Protein AF-A0A6V2RLX8-F1 (afdb_monomer_lite)

Organism: Emiliania huxleyi (NCBI:txid2903)

Secondary structure (DSSP, 8-state):
-HHHHHHHHHHS-HHHHHHHHHHHHHHTT-TT---SSHHHHHHHH-EEEEEE-TT--HHHHHHHHHHHHHHT-EEEEEE-HHHHHHHHHHHHT-----TTS-GGG--------SS--SHHHHHHHHHHHHHHHHHHHHHHHHHHHHHHHHTTTSTT--SS-PPPBP---HHHHHHT-S-TTSTT-SSBBSSTTS-HHHHHHHHHHHHHHSS-THHHHHHSS--B---S--SS--BHHHHHTS-HHHHHHHHHHHHTS---HHHHHHHHHHHTTTSPPPPPPSSS-GGGS--SHHHHHHHHHHHHHHHHHHHGGGGGGSPPB----TT---TTTT----SS--TT-HHHHHHHHHHHHHHHHHHT--

Radius of gyration: 24.3 Å; chains: 1; bounding box: 76×41×74 Å

InterPro domains:
  IPR003694 NAD(+) synthetase [PTHR23090] (1-360)
  IPR003694 NAD(+) synthetase [TIGR00552] (112-248)
  IPR003694 NAD(+) synthetase [cd00553] (44-315)
  IPR014729 Rossmann-like alpha/beta/alpha sandwich fold [G3DSA:3.40.50.620] (1-362)
  IPR022310 NAD/GMP synthase [PF02540] (100-248)

Foldseek 3Di:
DLQVLLVQCVPPDPVSNVVSQVVLCVQLVNPPDDDPGSLLSQQAADEEEAEDEPLDDPVVVVLRVLLCVLSNHHYYYYYCHVVLVVVLVVQLPDDDPDPPDDPVPDDRHQDFDLDDPDPSNVVSNVVSLLSSQQSQLVVLQVCQQCVLVVCCVPSRYHHDGHWQEAAAAQLCLQLLVDRQNGSLQTQEYAHNQPAPVVVLVVLVCCCPVVVSVSSPVVSPDQQADSRRNHDPGDGSCLVSLFDSVLSVLLLCCCQVVVDDLQSSLVVVLVVVVPPDDTGWDPVQDDPRTQDDSSSSSLRSSLSSLLSSQQSVVSLVRGHHYDHDDSSGCRCPPRHPDDNHDDSNVPVSSVSSVVVSVVVCVVVVND

Sequence (366 aa):
MCQRVVEGLGAGSERSRSRVLADVRRVTKRADYTPPDWRDLCGKVLVTCYMASEFSGAETRARAALLAEQIGCLHTSISIDGMRSAVCETFAAMEVHSGGVRSEAVRRRPEMKTKPRDYAELTQNLALQNIQARSRMVMAYFMAQLMPWATDGDETTAGGSLLVLGSANVDEALRGYYTKYDCSAADLNPIGGVNKRDLKAFLEWAGRERGIGVLARVADAPPSAELTGAEGAQLDEEDMGMSYDELAALGYCRKVERCGPLSTFLKLRDRWADGRALTPSIRARGAAAPVTFDEQVAQKVKDFYFYHAINRHKMTTLTPSYHAESYSPDDNRFDLRPFLQNARFDEQFKAIDEAVAAAKAARGES

pLDDT: mean 92.88, std 8.21, range [42.31, 98.75]

Structure (mmCIF, N/CA/C/O backbone):
data_AF-A0A6V2RLX8-F1
#
_entry.id   AF-A0A6V2RLX8-F1
#
loop_
_atom_site.group_PDB
_atom_site.id
_atom_site.type_symbol
_atom_site.label_atom_id
_atom_site.label_alt_id
_atom_site.label_comp_id
_atom_site.label_asym_id
_atom_site.label_entity_id
_atom_site.label_seq_id
_atom_site.pdbx_PDB_ins_code
_atom_site.Cartn_x
_atom_site.Cartn_y
_atom_site.Cartn_z
_atom_site.occupancy
_atom_site.B_iso_or_equiv
_atom_site.auth_seq_id
_atom_site.auth_comp_id
_atom_site.auth_asym_id
_atom_site.auth_atom_id
_atom_site.pdbx_PDB_model_num
ATOM 1 N N . MET A 1 1 ? -20.252 -2.798 5.418 1.00 95.19 1 MET A N 1
ATOM 2 C CA . MET A 1 1 ? -20.607 -3.921 6.319 1.00 95.19 1 MET A CA 1
ATOM 3 C C . MET A 1 1 ? -21.819 -3.589 7.188 1.00 95.19 1 MET A C 1
ATOM 5 O O . MET A 1 1 ? -22.836 -4.244 7.018 1.00 95.19 1 MET A O 1
ATOM 9 N N . CYS A 1 2 ? -21.751 -2.577 8.064 1.00 96.94 2 CYS A N 1
ATOM 10 C CA . CYS A 1 2 ? -22.808 -2.273 9.043 1.00 96.94 2 CYS A CA 1
ATOM 11 C C . CYS A 1 2 ? -24.206 -2.081 8.430 1.00 96.94 2 CYS A C 1
ATOM 13 O O . CYS A 1 2 ? -25.172 -2.615 8.959 1.00 96.94 2 CYS A O 1
ATOM 15 N N . GLN A 1 3 ? -24.308 -1.419 7.270 1.00 95.31 3 GLN A N 1
ATOM 16 C CA . GLN A 1 3 ? -25.574 -1.279 6.533 1.00 95.31 3 GLN A CA 1
ATOM 17 C C . GLN A 1 3 ? -26.243 -2.634 6.250 1.00 95.31 3 GLN A C 1
ATOM 19 O O . GLN A 1 3 ? -27.426 -2.797 6.518 1.00 95.31 3 GLN A O 1
ATOM 24 N N . ARG A 1 4 ? -25.473 -3.634 5.796 1.00 95.00 4 ARG A N 1
ATOM 25 C CA . ARG A 1 4 ? -25.981 -4.992 5.534 1.00 95.00 4 ARG A CA 1
ATOM 26 C C . ARG A 1 4 ? -26.392 -5.730 6.804 1.00 95.00 4 ARG A C 1
ATOM 28 O O . ARG A 1 4 ? -27.319 -6.528 6.767 1.00 95.00 4 ARG A O 1
ATOM 35 N N . VAL A 1 5 ? -25.696 -5.488 7.916 1.00 96.88 5 VAL A N 1
ATOM 36 C CA . VAL A 1 5 ? -26.051 -6.082 9.213 1.00 96.88 5 VAL A CA 1
ATOM 37 C C . VAL A 1 5 ? -27.412 -5.554 9.667 1.00 96.88 5 VAL A C 1
ATOM 39 O O . VAL A 1 5 ? -28.284 -6.348 10.004 1.00 96.88 5 VAL A O 1
ATOM 42 N N . VAL A 1 6 ? -27.618 -4.236 9.608 1.00 96.31 6 VAL A N 1
ATOM 43 C CA . VAL A 1 6 ? -28.892 -3.598 9.980 1.00 96.31 6 VAL A CA 1
ATOM 44 C C . VAL A 1 6 ? -30.023 -4.002 9.030 1.00 96.31 6 VAL A C 1
ATOM 46 O O . VAL A 1 6 ? -31.107 -4.350 9.488 1.00 96.31 6 VAL A O 1
ATOM 49 N N . GLU A 1 7 ? -29.766 -4.062 7.723 1.00 94.06 7 GLU A N 1
ATOM 50 C CA . GLU A 1 7 ? -30.724 -4.587 6.741 1.00 94.06 7 GLU A CA 1
ATOM 51 C C . GLU A 1 7 ? -31.122 -6.039 7.055 1.00 94.06 7 GLU A C 1
ATOM 53 O O . GLU A 1 7 ? -32.305 -6.372 7.072 1.00 94.06 7 GLU A O 1
ATOM 58 N N . GLY A 1 8 ? -30.154 -6.898 7.391 1.00 94.50 8 GLY A N 1
ATOM 59 C CA . GLY A 1 8 ? -30.405 -8.288 7.779 1.00 94.50 8 GLY A CA 1
ATOM 60 C C . GLY A 1 8 ? -31.217 -8.440 9.071 1.00 94.50 8 GLY A C 1
ATOM 61 O O . GLY A 1 8 ? -31.948 -9.423 9.219 1.00 94.50 8 GLY A O 1
ATOM 62 N N . LEU A 1 9 ? -31.133 -7.469 9.986 1.00 94.81 9 LEU A N 1
ATOM 63 C CA . LEU A 1 9 ? -31.975 -7.403 11.185 1.00 94.81 9 LEU A CA 1
ATOM 64 C C . LEU A 1 9 ? -33.415 -6.975 10.864 1.00 94.81 9 LEU A C 1
ATOM 66 O O . LEU A 1 9 ? -34.338 -7.448 11.525 1.00 94.81 9 LEU A O 1
ATOM 70 N N . GLY A 1 10 ? -33.613 -6.121 9.855 1.00 91.50 10 GLY A N 1
ATOM 71 C CA . GLY A 1 10 ? -34.935 -5.631 9.448 1.00 91.50 10 GLY A CA 1
ATOM 72 C C . GLY A 1 10 ? -35.691 -6.558 8.489 1.00 91.50 10 GLY A C 1
ATOM 73 O O . GLY A 1 10 ? -36.896 -6.734 8.635 1.00 91.50 10 GLY A O 1
ATOM 74 N N . ALA A 1 11 ? -34.993 -7.171 7.529 1.00 90.75 11 ALA A N 1
ATOM 75 C CA . ALA A 1 11 ? -35.598 -7.906 6.410 1.00 90.75 11 ALA A CA 1
ATOM 76 C C . ALA A 1 11 ? -35.370 -9.433 6.447 1.00 90.75 11 ALA A C 1
ATOM 78 O O . ALA A 1 11 ? -35.849 -10.158 5.575 1.00 90.75 11 ALA A O 1
ATOM 79 N N . GLY A 1 12 ? -34.622 -9.948 7.429 1.00 85.44 12 GLY A N 1
ATOM 80 C CA . GLY A 1 12 ? -34.305 -11.374 7.534 1.00 85.44 12 GLY A CA 1
ATOM 81 C C . GLY A 1 12 ? -35.441 -12.241 8.095 1.00 85.44 12 GLY A C 1
ATOM 82 O O . GLY A 1 12 ? -36.314 -11.779 8.834 1.00 85.44 12 GLY A O 1
ATOM 83 N N . SER A 1 13 ? -35.377 -13.553 7.832 1.00 91.94 13 SER A N 1
ATOM 84 C CA . SER A 1 13 ? -36.207 -14.537 8.547 1.00 91.94 13 SER A CA 1
ATOM 85 C C . SER A 1 13 ? -35.952 -14.468 10.056 1.00 91.94 13 SER A C 1
ATOM 87 O O . SER A 1 13 ? -34.878 -14.049 10.484 1.00 91.94 13 SER A O 1
ATOM 89 N N . GLU A 1 14 ? -36.901 -14.907 10.883 1.00 93.31 14 GLU A N 1
ATOM 90 C CA . GLU A 1 14 ? -36.744 -14.897 12.347 1.00 93.31 14 GLU A CA 1
ATOM 91 C C . GLU A 1 14 ? -35.441 -15.566 12.805 1.00 93.31 14 GLU A C 1
ATOM 93 O O . GLU A 1 14 ? -34.645 -14.951 13.509 1.00 93.31 14 GLU A O 1
ATOM 98 N N . ARG A 1 15 ? -35.144 -16.760 12.279 1.00 93.12 15 ARG A N 1
ATOM 99 C CA . ARG A 1 15 ? -33.883 -17.466 12.545 1.00 93.12 15 ARG A CA 1
ATOM 100 C C . ARG A 1 15 ? -32.650 -16.640 12.161 1.00 93.12 15 ARG A C 1
ATOM 102 O O . ARG A 1 15 ? -31.658 -16.650 12.888 1.00 93.12 15 ARG A O 1
ATOM 109 N N . SER A 1 16 ? -32.691 -15.955 11.016 1.00 92.94 16 SER A N 1
ATOM 110 C CA . SER A 1 16 ? -31.585 -15.108 10.558 1.00 92.94 16 SER A CA 1
ATOM 111 C C . SER A 1 16 ? -31.406 -13.894 11.466 1.00 92.94 16 SER A C 1
ATOM 113 O O . SER A 1 16 ? -30.287 -13.615 11.889 1.00 92.94 16 SER A O 1
ATOM 115 N N . ARG A 1 17 ? -32.503 -13.213 11.820 1.00 95.31 17 ARG A N 1
ATOM 116 C CA . ARG A 1 17 ? -32.495 -12.047 12.712 1.00 95.31 17 ARG A CA 1
ATOM 117 C C . ARG A 1 17 ? -31.929 -12.403 14.080 1.00 95.31 17 ARG A C 1
ATOM 119 O O . ARG A 1 17 ? -31.014 -11.727 14.539 1.00 95.31 17 ARG A O 1
ATOM 126 N N . SER A 1 18 ? -32.387 -13.500 14.687 1.00 95.06 18 SER A N 1
ATOM 127 C CA . SER A 1 18 ? -31.880 -13.964 15.984 1.00 95.06 18 SER A CA 1
ATOM 128 C C . SER A 1 18 ? -30.380 -14.259 15.945 1.00 95.06 18 SER A C 1
ATOM 130 O O . SER A 1 18 ? -29.661 -13.884 16.868 1.00 95.06 18 SER A O 1
ATOM 132 N N . ARG A 1 19 ? -29.884 -14.883 14.867 1.00 96.00 19 ARG A N 1
ATOM 133 C CA . ARG A 1 19 ? -28.452 -15.170 14.710 1.00 96.00 19 ARG A CA 1
ATOM 134 C C . ARG A 1 19 ? -27.623 -13.897 14.530 1.00 96.00 19 ARG A C 1
ATOM 136 O O . ARG A 1 19 ? -26.631 -13.730 15.229 1.00 96.00 19 ARG A O 1
ATOM 143 N N . VAL A 1 20 ? -28.032 -13.004 13.627 1.00 96.75 20 VAL A N 1
ATOM 144 C CA . VAL A 1 20 ? -27.327 -11.735 13.378 1.00 96.75 20 VAL A CA 1
ATOM 145 C C . VAL A 1 20 ? -27.302 -10.882 14.644 1.00 96.75 20 VAL A C 1
ATOM 147 O O . VAL A 1 20 ? -26.256 -10.345 14.994 1.00 96.75 20 VAL A O 1
ATOM 150 N N . LEU A 1 21 ? -28.418 -10.802 15.370 1.00 96.94 21 LEU A N 1
ATOM 151 C CA . LEU A 1 21 ? -28.499 -10.053 16.621 1.00 96.94 21 LEU A CA 1
ATOM 152 C C . LEU A 1 21 ? -27.589 -10.648 17.702 1.00 96.94 21 LEU A C 1
ATOM 154 O O . LEU A 1 21 ? -26.890 -9.904 18.386 1.00 96.94 21 LEU A O 1
ATOM 158 N N . ALA A 1 22 ? -27.551 -11.978 17.827 1.00 96.88 22 ALA A N 1
ATOM 159 C CA . ALA A 1 22 ? -26.635 -12.656 18.740 1.00 96.88 22 ALA A CA 1
ATOM 160 C C . ALA A 1 22 ? -25.163 -12.363 18.399 1.00 96.88 22 ALA A C 1
ATOM 162 O O . ALA A 1 22 ? -24.369 -12.085 19.298 1.00 96.88 22 ALA A O 1
ATOM 163 N N . ASP A 1 23 ? -24.800 -12.364 17.113 1.00 96.62 23 ASP A N 1
ATOM 164 C CA . ASP A 1 23 ? -23.446 -12.029 16.667 1.00 96.62 23 ASP A CA 1
ATOM 165 C C . ASP A 1 23 ? -23.093 -10.558 16.911 1.00 96.62 23 ASP A C 1
ATOM 167 O O . ASP A 1 23 ? -22.000 -10.282 17.403 1.00 96.62 23 ASP A O 1
ATOM 171 N N . VAL A 1 24 ? -24.011 -9.621 16.646 1.00 95.88 24 VAL A N 1
ATOM 172 C CA . VAL A 1 24 ? -23.821 -8.195 16.963 1.00 95.88 24 VAL A CA 1
ATOM 173 C C . VAL A 1 24 ? -23.530 -8.025 18.449 1.00 95.88 24 VAL A C 1
ATOM 175 O O . VAL A 1 24 ? -22.488 -7.484 18.801 1.00 95.88 24 VAL A O 1
ATOM 178 N N . ARG A 1 25 ? -24.387 -8.570 19.317 1.00 94.94 25 ARG A N 1
ATOM 179 C CA . ARG A 1 25 ? -24.242 -8.485 20.777 1.00 94.94 25 ARG A CA 1
ATOM 180 C C . ARG A 1 25 ? -22.946 -9.110 21.275 1.00 94.94 25 ARG A C 1
ATOM 182 O O . ARG A 1 25 ? -22.313 -8.568 22.177 1.00 94.94 25 ARG A O 1
ATOM 189 N N . ARG A 1 26 ? -22.524 -10.227 20.675 1.00 93.44 26 ARG A N 1
ATOM 190 C CA . ARG A 1 26 ? -21.256 -10.897 20.989 1.00 93.44 26 ARG A CA 1
ATOM 191 C C . ARG A 1 26 ? -20.049 -10.055 20.579 1.00 93.44 26 ARG A C 1
ATOM 193 O O . ARG A 1 26 ? -19.126 -9.916 21.374 1.00 93.44 26 ARG A O 1
ATOM 200 N N . VAL A 1 27 ? -20.043 -9.505 19.364 1.00 92.50 27 VAL A N 1
ATOM 201 C CA . VAL A 1 27 ? -18.931 -8.694 18.837 1.00 92.50 27 VAL A CA 1
ATOM 202 C C . VAL A 1 27 ? -18.814 -7.373 19.588 1.00 92.50 27 VAL A C 1
ATOM 204 O O . VAL A 1 27 ? -17.719 -7.003 19.994 1.00 92.50 27 VAL A O 1
ATOM 207 N N . THR A 1 28 ? -19.935 -6.699 19.849 1.00 91.06 28 THR A N 1
ATOM 208 C CA . THR A 1 28 ? -19.950 -5.458 20.635 1.00 91.06 28 THR A CA 1
ATOM 209 C C . THR A 1 28 ? -19.859 -5.707 22.140 1.00 91.06 28 THR A C 1
ATOM 211 O O . THR A 1 28 ? -19.849 -4.744 22.896 1.00 91.06 28 THR A O 1
ATOM 214 N N . LYS A 1 29 ? -19.873 -6.976 22.577 1.00 89.88 29 LYS A N 1
ATOM 215 C CA . LYS A 1 29 ? -19.947 -7.442 23.975 1.00 89.88 29 LYS A CA 1
ATOM 216 C C . LYS A 1 29 ? -21.018 -6.723 24.807 1.00 89.88 29 LYS A C 1
ATOM 218 O O . LYS A 1 29 ? -20.781 -6.321 25.942 1.00 89.88 29 LYS A O 1
ATOM 223 N N . ARG A 1 30 ? -22.211 -6.558 24.234 1.00 89.50 30 ARG A N 1
ATOM 224 C CA . ARG A 1 30 ? -23.359 -5.886 24.863 1.00 89.50 30 ARG A CA 1
ATOM 225 C C . ARG A 1 30 ? -24.588 -6.771 24.754 1.00 89.50 30 ARG A C 1
ATOM 227 O O . ARG A 1 30 ? -25.124 -6.923 23.662 1.00 89.50 30 ARG A O 1
ATOM 234 N N . ALA A 1 31 ? -25.026 -7.349 25.870 1.00 90.44 31 ALA A N 1
ATOM 235 C CA . ALA A 1 31 ? -26.101 -8.344 25.889 1.00 90.44 31 ALA A CA 1
ATOM 236 C C . ALA A 1 31 ? -27.453 -7.795 25.394 1.00 90.44 31 ALA A C 1
ATOM 238 O O . ALA A 1 31 ? -28.153 -8.482 24.650 1.00 90.44 31 ALA A O 1
ATOM 239 N N . ASP A 1 32 ? -27.771 -6.543 25.728 1.00 92.00 32 ASP A N 1
ATOM 240 C CA . ASP A 1 32 ? -29.071 -5.924 25.423 1.00 92.00 32 ASP A CA 1
ATOM 241 C C .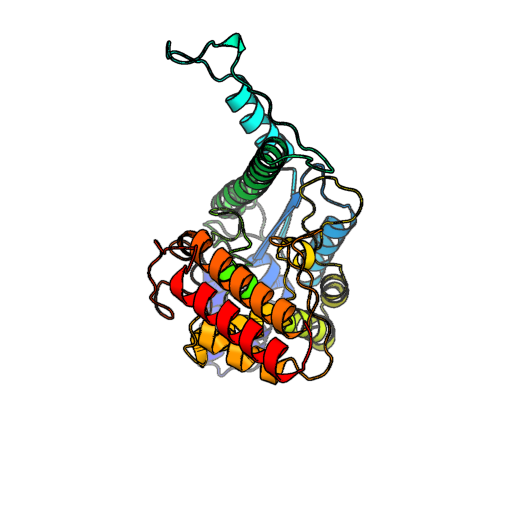 ASP A 1 32 ? -29.022 -4.960 24.230 1.00 92.00 32 ASP A C 1
ATOM 243 O O . ASP A 1 32 ? -29.994 -4.276 23.913 1.00 92.00 32 ASP A O 1
ATOM 247 N N . TYR A 1 33 ? -27.894 -4.917 23.520 1.00 93.25 33 TYR A N 1
ATOM 248 C CA . TYR A 1 33 ? -27.715 -3.997 22.407 1.00 93.25 33 TYR A CA 1
ATOM 249 C C . TYR A 1 33 ? -28.449 -4.469 21.150 1.00 93.25 33 TYR A C 1
ATOM 251 O O . TYR A 1 33 ? -28.357 -5.627 20.732 1.00 93.25 33 TYR A O 1
ATOM 259 N N . THR A 1 34 ? -29.164 -3.535 20.533 1.00 95.62 34 THR A N 1
ATOM 260 C CA . THR A 1 34 ? -29.722 -3.662 19.188 1.00 95.62 34 THR A CA 1
ATOM 261 C C . THR A 1 34 ? -29.403 -2.357 18.461 1.00 95.62 34 THR A C 1
ATOM 263 O O . THR A 1 34 ? -29.770 -1.302 18.976 1.00 95.62 34 THR A O 1
ATOM 266 N N . PRO A 1 35 ? -28.692 -2.392 17.322 1.00 95.44 35 PRO A N 1
ATOM 267 C CA . PRO A 1 35 ? -28.257 -1.174 16.651 1.00 95.44 35 PRO A CA 1
ATOM 268 C C . PRO A 1 35 ? -29.477 -0.393 16.136 1.00 95.44 35 PRO A C 1
ATOM 270 O O . PRO A 1 35 ? -30.253 -0.965 15.366 1.00 95.44 35 PRO A O 1
ATOM 273 N N . PRO A 1 36 ? -29.661 0.885 16.525 1.00 95.56 36 PRO A N 1
ATOM 274 C CA . PRO A 1 36 ? -30.735 1.722 15.994 1.00 95.56 36 PRO A CA 1
ATOM 275 C C . PRO A 1 36 ? -30.503 2.041 14.512 1.00 95.56 36 PRO A C 1
ATOM 277 O O . PRO A 1 36 ? -31.448 2.094 13.729 1.00 95.56 36 PRO A O 1
ATOM 280 N N . ASP A 1 37 ? -29.238 2.199 14.117 1.00 96.06 37 ASP A N 1
ATOM 281 C CA . ASP A 1 37 ? -28.819 2.381 12.737 1.00 96.06 37 ASP A CA 1
ATOM 282 C C . ASP A 1 37 ? -27.403 1.826 12.496 1.00 96.06 37 ASP A C 1
ATOM 284 O O . ASP A 1 37 ? -26.726 1.299 13.386 1.00 96.06 37 ASP A O 1
ATOM 288 N N . TRP A 1 38 ? -26.953 1.900 11.243 1.00 96.44 38 TRP A N 1
ATOM 289 C CA . TRP A 1 38 ? -25.673 1.334 10.829 1.00 96.44 38 TRP A CA 1
ATOM 290 C C . TRP A 1 38 ? -24.458 2.170 11.248 1.00 96.44 38 TRP A C 1
ATOM 292 O O . TRP A 1 38 ? -23.359 1.614 11.305 1.00 96.44 38 TRP A O 1
ATOM 302 N N . ARG A 1 39 ? -24.628 3.472 11.511 1.00 96.19 39 ARG A N 1
ATOM 303 C CA . ARG A 1 39 ? -23.558 4.370 11.970 1.00 96.19 39 ARG A CA 1
ATOM 304 C C . ARG A 1 39 ? -23.265 4.115 13.438 1.00 96.19 39 ARG A C 1
ATOM 306 O O . ARG A 1 39 ? -22.104 3.960 13.797 1.00 96.19 39 ARG A O 1
ATOM 313 N N . ASP A 1 40 ? -24.306 3.950 14.250 1.00 95.12 40 ASP A N 1
ATOM 314 C CA . ASP A 1 40 ? -24.174 3.571 15.656 1.00 95.12 40 ASP A CA 1
ATOM 315 C C . ASP A 1 40 ? -23.453 2.221 15.821 1.00 95.12 40 ASP A C 1
ATOM 317 O O . ASP A 1 40 ? -22.582 2.072 16.681 1.00 95.12 40 ASP A O 1
ATOM 321 N N . LEU A 1 41 ? -23.756 1.251 14.948 1.00 95.75 41 LEU A N 1
ATOM 322 C CA . LEU A 1 41 ? -23.011 -0.008 14.901 1.00 95.75 41 LEU A CA 1
ATOM 323 C C . LEU A 1 41 ? -21.547 0.212 14.493 1.00 95.75 41 LEU A C 1
ATOM 325 O O . LEU A 1 41 ? -20.657 -0.396 15.081 1.00 95.75 41 LEU A O 1
ATOM 329 N N . CYS A 1 42 ? -21.287 1.070 13.499 1.00 95.88 42 CYS A N 1
ATOM 330 C CA . CYS A 1 42 ? -19.935 1.403 13.041 1.00 95.88 42 CYS A CA 1
ATOM 331 C C . CYS A 1 42 ? -19.069 1.964 14.180 1.00 95.88 42 CYS A C 1
ATOM 333 O O . CYS A 1 42 ? -17.939 1.513 14.358 1.00 95.88 42 CYS A O 1
ATOM 335 N N . GLY A 1 43 ? -19.634 2.852 15.004 1.00 93.62 43 GLY A N 1
ATOM 336 C CA . GLY A 1 43 ? -18.986 3.426 16.189 1.00 93.62 43 GLY A CA 1
ATOM 337 C C . GLY A 1 43 ? -18.485 2.408 17.206 1.00 93.62 43 GLY A C 1
ATOM 338 O O . GLY A 1 43 ? -17.512 2.672 17.903 1.00 93.62 43 GLY A O 1
ATOM 339 N N . LYS A 1 44 ? -19.101 1.223 17.250 1.00 92.56 44 LYS A N 1
ATOM 340 C CA . LYS A 1 44 ? -18.763 0.156 18.204 1.00 92.56 44 LYS A CA 1
ATOM 341 C C . LYS A 1 44 ? -17.786 -0.881 17.658 1.00 92.56 44 LYS A C 1
ATOM 343 O O . LYS A 1 44 ? -17.297 -1.707 18.423 1.00 92.56 44 LYS A O 1
ATOM 348 N N . VAL A 1 45 ? -17.550 -0.901 16.343 1.00 93.31 45 VAL A N 1
ATOM 349 C CA . VAL A 1 45 ? -16.783 -1.977 15.680 1.00 93.31 45 VAL A CA 1
ATOM 350 C C . VAL A 1 45 ? -15.627 -1.481 14.818 1.00 93.31 45 VAL A C 1
ATOM 352 O O . VAL A 1 45 ? -14.833 -2.298 14.357 1.00 93.31 45 VAL A O 1
ATOM 355 N N . LEU A 1 46 ? -15.526 -0.172 14.578 1.00 95.44 46 LEU A N 1
ATOM 356 C CA . LEU A 1 46 ? -14.465 0.422 13.775 1.00 95.44 46 LEU A CA 1
ATOM 357 C C . LEU A 1 46 ? -13.780 1.555 14.539 1.00 95.44 46 LEU A C 1
ATOM 359 O O . LEU A 1 46 ? -14.419 2.514 14.970 1.00 95.44 46 LEU A O 1
ATOM 363 N N . VAL A 1 47 ? -12.456 1.454 14.626 1.00 95.50 47 VAL A N 1
ATOM 364 C CA . VAL A 1 47 ? -11.576 2.518 15.107 1.00 95.50 47 VAL A CA 1
ATOM 365 C C . VAL A 1 47 ? -10.685 2.949 13.954 1.00 95.50 47 VAL A C 1
ATOM 367 O O . VAL A 1 47 ? -10.089 2.117 13.272 1.00 95.50 47 VAL A O 1
ATOM 370 N N . THR A 1 48 ? -10.592 4.254 13.735 1.00 97.38 48 THR A N 1
ATOM 371 C CA . THR A 1 48 ? -9.712 4.854 12.733 1.00 97.38 48 THR A CA 1
ATOM 372 C C . THR A 1 48 ? -8.680 5.750 13.408 1.00 97.38 48 THR A C 1
ATOM 374 O O . THR A 1 48 ? -8.958 6.400 14.419 1.00 97.38 48 THR A O 1
ATOM 377 N N . CYS A 1 49 ? -7.473 5.792 12.845 1.00 97.19 49 CYS A N 1
ATOM 378 C CA . CYS A 1 49 ? -6.409 6.669 13.313 1.00 97.19 49 CYS A CA 1
ATOM 379 C C . CYS A 1 49 ? -5.711 7.347 12.135 1.00 97.19 49 CYS A C 1
ATOM 381 O O . CYS A 1 49 ? -5.187 6.672 11.248 1.00 97.19 49 CYS A O 1
ATOM 383 N N . TYR A 1 50 ? -5.680 8.678 12.136 1.00 97.31 50 TYR A N 1
ATOM 384 C CA . TYR A 1 50 ? -4.852 9.453 11.219 1.00 97.31 50 TYR A CA 1
ATOM 385 C C . TYR A 1 50 ? -3.466 9.698 11.829 1.00 97.31 50 TYR A C 1
ATOM 387 O O . TYR A 1 50 ? -3.344 10.371 12.853 1.00 97.31 50 TYR A O 1
ATOM 395 N N . MET A 1 51 ? -2.417 9.177 11.193 1.00 97.00 51 MET A N 1
ATOM 396 C CA . MET A 1 51 ? -1.039 9.244 11.696 1.00 97.00 51 MET A CA 1
ATOM 397 C C . MET A 1 51 ? -0.200 10.219 10.864 1.00 97.00 51 MET A C 1
ATOM 399 O O . MET A 1 51 ? 0.423 9.839 9.865 1.00 97.00 51 MET A O 1
ATOM 403 N N . ALA A 1 52 ? -0.212 11.484 11.277 1.00 94.81 52 ALA A N 1
ATOM 404 C CA . ALA A 1 52 ? 0.479 12.578 10.607 1.00 94.81 52 ALA A CA 1
ATOM 405 C C . ALA A 1 52 ? 2.001 12.501 10.798 1.00 94.81 52 ALA A C 1
ATOM 407 O O . ALA A 1 52 ? 2.485 12.039 11.831 1.00 94.81 52 ALA A O 1
ATOM 408 N N . SER A 1 53 ? 2.740 13.013 9.824 1.00 91.69 53 SER A N 1
ATOM 409 C CA . SER A 1 53 ? 4.138 13.436 9.966 1.00 91.69 53 SER A CA 1
ATOM 410 C C . SER A 1 53 ? 4.242 14.944 9.736 1.00 91.69 53 SER A C 1
ATOM 412 O O . SER A 1 53 ? 3.275 15.565 9.296 1.00 91.69 53 SER A O 1
ATOM 414 N N . GLU A 1 54 ? 5.420 15.525 9.946 1.00 86.62 54 GLU A N 1
ATOM 415 C CA . GLU A 1 54 ? 5.688 16.947 9.673 1.00 86.62 54 GLU A CA 1
ATOM 416 C C . GLU A 1 54 ? 5.385 17.366 8.220 1.00 86.62 54 GLU A C 1
ATOM 418 O O . GLU A 1 54 ? 5.140 18.535 7.942 1.00 86.62 54 GLU A O 1
ATOM 423 N N . PHE A 1 55 ? 5.360 16.401 7.297 1.00 85.56 55 PHE A N 1
ATOM 424 C CA . PHE A 1 55 ? 5.050 16.602 5.881 1.00 85.56 55 PHE A CA 1
ATOM 425 C C . PHE A 1 55 ? 3.562 16.460 5.532 1.00 85.56 55 PHE A C 1
ATOM 427 O O . PHE A 1 55 ? 3.189 16.690 4.385 1.00 85.56 55 PHE A O 1
ATOM 434 N N . SER A 1 56 ? 2.718 16.040 6.478 1.00 84.75 56 SER A N 1
ATOM 435 C CA . SER A 1 56 ? 1.301 15.786 6.218 1.00 84.75 56 SER A CA 1
ATOM 436 C C . SER A 1 56 ? 0.498 17.081 6.087 1.00 84.75 56 SER A C 1
ATOM 438 O O . SER A 1 56 ? 0.581 17.967 6.938 1.00 84.75 56 SER A O 1
ATOM 440 N N . GLY A 1 57 ? -0.343 17.158 5.056 1.00 79.38 57 GLY A N 1
ATOM 441 C CA . GLY A 1 57 ? -1.211 18.298 4.789 1.00 79.38 57 GLY A CA 1
ATOM 442 C C . GLY A 1 57 ? -2.407 18.392 5.743 1.00 79.38 57 GLY A C 1
ATOM 443 O O . GLY A 1 57 ? -2.891 17.405 6.304 1.00 79.38 57 GLY A O 1
ATOM 444 N N . ALA A 1 58 ? -2.948 19.604 5.906 1.00 85.94 58 ALA A N 1
ATOM 445 C CA . ALA A 1 58 ? -4.181 19.812 6.671 1.00 85.94 58 ALA A CA 1
ATOM 446 C C . ALA A 1 58 ? -5.398 19.151 5.994 1.00 85.94 58 ALA A C 1
ATOM 448 O O . ALA A 1 58 ? -6.323 18.695 6.668 1.00 85.94 58 ALA A O 1
ATOM 449 N N . GLU A 1 59 ? -5.395 19.068 4.662 1.00 88.31 59 GLU A N 1
ATOM 450 C CA . GLU A 1 59 ? -6.533 18.551 3.908 1.00 88.31 59 GLU A CA 1
ATOM 451 C C . GLU A 1 59 ? -6.720 17.036 4.033 1.00 88.31 59 GLU A C 1
ATOM 453 O O . GLU A 1 59 ? -7.853 16.570 4.156 1.00 88.31 59 GLU A O 1
ATOM 458 N N . THR A 1 60 ? -5.635 16.255 4.008 1.00 90.19 60 THR A N 1
ATOM 459 C CA . THR A 1 60 ? -5.667 14.792 4.175 1.00 90.19 60 THR A CA 1
ATOM 460 C C . THR A 1 60 ? -6.212 14.427 5.554 1.00 90.19 60 THR A C 1
ATOM 462 O O . THR A 1 60 ? -7.119 13.595 5.657 1.00 90.19 60 THR A O 1
ATOM 465 N N . ARG A 1 61 ? -5.770 15.141 6.597 1.00 91.94 61 ARG A N 1
ATOM 466 C CA . ARG A 1 61 ? -6.319 15.026 7.957 1.00 91.94 61 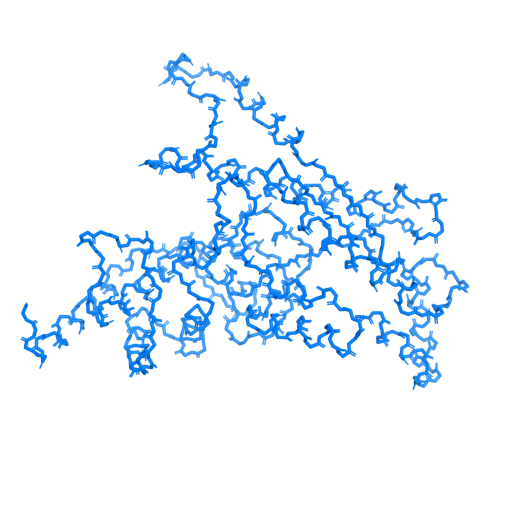ARG A CA 1
ATOM 467 C C . ARG A 1 61 ? -7.805 15.385 8.018 1.00 91.94 61 ARG A C 1
ATOM 469 O O . ARG A 1 61 ? -8.587 14.641 8.607 1.00 91.94 61 ARG A O 1
ATOM 476 N N . ALA A 1 62 ? -8.210 16.495 7.397 1.00 93.88 62 ALA A N 1
ATOM 477 C CA . ALA A 1 62 ? -9.605 16.936 7.391 1.00 93.88 62 ALA A CA 1
ATOM 478 C C . ALA A 1 62 ? -10.529 15.948 6.658 1.00 93.88 62 ALA A C 1
ATOM 480 O O . ALA A 1 62 ? -11.623 15.657 7.138 1.00 93.88 62 ALA A O 1
ATOM 481 N N . ARG A 1 63 ? -10.085 15.385 5.523 1.00 95.00 63 ARG A N 1
ATOM 482 C CA . ARG A 1 63 ? -10.826 14.342 4.793 1.00 95.00 63 ARG A CA 1
ATOM 483 C C . ARG A 1 63 ? -10.997 13.076 5.637 1.00 95.00 63 ARG A C 1
ATOM 485 O O . ARG A 1 63 ? -12.097 12.529 5.668 1.00 95.00 63 ARG A O 1
ATOM 492 N N . ALA A 1 64 ? -9.950 12.641 6.343 1.00 96.12 64 ALA A N 1
ATOM 493 C CA . ALA A 1 64 ? -10.015 11.473 7.224 1.00 96.12 64 ALA A CA 1
ATOM 494 C C . ALA A 1 64 ? -11.007 11.673 8.383 1.00 96.12 64 ALA A C 1
ATOM 496 O O . ALA A 1 64 ? -11.835 10.797 8.635 1.00 96.12 64 ALA A O 1
ATOM 497 N N . ALA A 1 65 ? -10.972 12.840 9.034 1.00 97.00 65 ALA A N 1
ATOM 498 C CA . ALA A 1 65 ? -11.899 13.177 10.113 1.00 97.00 65 ALA A CA 1
ATOM 499 C C . ALA A 1 65 ? -13.356 13.240 9.623 1.00 97.00 65 ALA A C 1
ATOM 501 O O . ALA A 1 65 ? -14.234 12.634 10.232 1.00 97.00 65 ALA A O 1
ATOM 502 N N . LEU A 1 66 ? -13.605 13.895 8.482 1.00 97.00 66 LEU A N 1
ATOM 503 C CA . LEU A 1 66 ? -14.944 13.991 7.894 1.00 97.00 66 LEU A CA 1
ATOM 504 C C . LEU A 1 66 ? -15.493 12.619 7.468 1.00 97.00 66 LEU A C 1
ATOM 506 O O . LEU A 1 66 ? -16.684 12.357 7.617 1.00 97.00 66 LEU A O 1
ATOM 510 N N . LEU A 1 67 ? -14.644 11.722 6.956 1.00 97.62 67 LEU A N 1
ATOM 511 C CA . LEU A 1 67 ? -15.045 10.343 6.669 1.00 97.62 67 LEU A CA 1
ATOM 512 C C . LEU A 1 67 ? -15.462 9.607 7.932 1.00 97.62 67 LEU A C 1
ATOM 514 O O . LEU A 1 67 ? -16.532 8.999 7.946 1.00 97.62 67 LEU A O 1
ATOM 518 N N . ALA A 1 68 ? -14.648 9.687 8.981 1.00 97.50 68 ALA A N 1
ATOM 519 C CA . ALA A 1 68 ? -14.955 9.037 10.241 1.00 97.50 68 ALA A CA 1
ATOM 520 C C . ALA A 1 68 ? -16.264 9.554 10.855 1.00 97.50 68 ALA A C 1
ATOM 522 O O . ALA A 1 68 ? -17.098 8.755 11.281 1.00 97.50 68 ALA A O 1
ATOM 523 N N . GLU A 1 69 ? -16.484 10.870 10.802 1.00 97.12 69 GLU A N 1
ATOM 524 C CA . GLU A 1 69 ? -17.739 11.506 11.197 1.00 97.12 69 GLU A CA 1
ATOM 525 C C . GLU A 1 69 ? -18.919 10.941 10.393 1.00 97.12 69 GLU A C 1
ATOM 527 O O . GLU A 1 69 ? -19.879 10.445 10.984 1.00 97.12 69 GLU A O 1
ATOM 532 N N . GLN A 1 70 ? -18.840 10.947 9.054 1.00 96.44 70 GLN A N 1
ATOM 533 C CA . GLN A 1 70 ? -19.920 10.493 8.167 1.00 96.44 70 GLN A CA 1
ATOM 534 C C . GLN A 1 70 ? -20.271 9.009 8.324 1.00 96.44 70 GLN A C 1
ATOM 536 O O . GLN A 1 70 ? -21.427 8.639 8.114 1.00 96.44 70 GLN A O 1
ATOM 541 N N . ILE A 1 71 ? -19.317 8.157 8.704 1.00 96.75 71 ILE A N 1
ATOM 542 C CA . ILE A 1 71 ? -19.587 6.734 8.964 1.00 96.75 71 ILE A CA 1
ATOM 543 C C . ILE A 1 71 ? -19.879 6.432 10.437 1.00 96.75 71 ILE A C 1
ATOM 545 O O . ILE A 1 71 ? -20.349 5.337 10.731 1.00 96.75 71 ILE A O 1
ATOM 549 N N . GLY A 1 72 ? -19.634 7.384 11.342 1.00 95.31 72 GLY A N 1
ATOM 550 C CA . GLY A 1 72 ? -19.898 7.270 12.776 1.00 95.31 72 GLY A CA 1
ATOM 551 C C . GLY A 1 72 ? -18.883 6.434 13.556 1.00 95.31 72 GLY A C 1
ATOM 552 O O . GLY A 1 72 ? -19.235 5.926 14.613 1.00 95.31 72 GLY A O 1
ATOM 553 N N . CYS A 1 73 ? -17.662 6.236 13.049 1.00 94.88 73 CYS A N 1
ATOM 554 C CA . CYS A 1 73 ? -16.646 5.430 13.739 1.00 94.88 73 CYS A CA 1
ATOM 555 C C . CYS A 1 73 ? -15.846 6.244 14.770 1.00 94.88 73 CYS A C 1
ATOM 557 O O . CYS A 1 73 ? -15.702 7.458 14.622 1.00 94.88 73 CYS A O 1
ATOM 559 N N . LEU A 1 74 ? -15.230 5.572 15.750 1.00 93.75 74 LEU A N 1
ATOM 560 C CA . LEU A 1 74 ? -14.261 6.215 16.641 1.00 93.75 74 LEU A CA 1
ATOM 561 C C . LEU A 1 74 ? -13.049 6.692 15.824 1.00 93.75 74 LEU A C 1
ATOM 563 O O . LEU A 1 74 ? -12.445 5.910 15.083 1.00 93.75 74 LEU A O 1
ATOM 567 N N . HIS A 1 75 ? -12.685 7.967 15.958 1.00 96.19 75 HIS A N 1
ATOM 568 C CA . HIS A 1 75 ? -11.565 8.569 15.238 1.00 96.19 75 HIS A CA 1
ATOM 569 C C . HIS A 1 75 ? -10.544 9.168 16.188 1.00 96.19 75 HIS A C 1
ATOM 571 O O . HIS A 1 75 ? -10.882 9.889 17.122 1.00 96.19 75 HIS A O 1
ATOM 577 N N . THR A 1 76 ? -9.279 8.915 15.893 1.00 95.56 76 THR A N 1
ATOM 578 C CA . THR A 1 76 ? -8.144 9.513 16.589 1.00 95.56 76 THR A CA 1
ATOM 579 C C . THR A 1 76 ? -7.168 10.087 15.576 1.00 95.56 76 THR A C 1
ATOM 581 O O . THR A 1 76 ? -7.139 9.695 14.408 1.00 95.56 76 THR A O 1
ATOM 584 N N . SER A 1 77 ? -6.336 11.019 16.023 1.00 95.88 77 SER A N 1
ATOM 585 C CA . SER A 1 77 ? -5.249 11.545 15.208 1.00 95.88 77 SER A CA 1
ATOM 586 C C . SER A 1 77 ? -4.016 11.761 16.066 1.00 95.88 77 SER A C 1
ATOM 588 O O . SER A 1 77 ? -4.132 12.326 17.153 1.00 95.88 77 SER A O 1
ATOM 590 N N . ILE A 1 78 ? -2.859 11.354 15.563 1.00 95.75 78 ILE A N 1
ATOM 591 C CA . ILE A 1 78 ? -1.571 11.430 16.257 1.00 95.75 78 ILE A CA 1
ATOM 592 C C . ILE A 1 78 ? -0.486 11.925 15.297 1.00 95.75 78 ILE A C 1
ATOM 594 O O . ILE A 1 78 ? -0.642 11.823 14.079 1.00 95.75 78 ILE A O 1
ATOM 598 N N . SER A 1 79 ? 0.617 12.443 15.840 1.00 95.94 79 SER A N 1
ATOM 599 C CA . SER A 1 79 ? 1.853 12.667 15.079 1.00 95.94 79 SER A CA 1
ATOM 600 C C . SER A 1 79 ? 2.851 11.547 15.376 1.00 95.94 79 SER A C 1
ATOM 602 O O . SER A 1 79 ? 3.027 11.155 16.530 1.00 95.94 79 SER A O 1
ATOM 604 N N . ILE A 1 80 ? 3.517 11.049 14.333 1.00 96.38 80 ILE A N 1
ATOM 605 C CA . ILE A 1 80 ? 4.600 10.061 14.431 1.00 96.38 80 ILE A CA 1
ATOM 606 C C . ILE A 1 80 ? 5.996 10.700 14.488 1.00 96.38 80 ILE A C 1
ATOM 608 O O . ILE A 1 80 ? 6.996 9.979 14.535 1.00 96.38 80 ILE A O 1
ATOM 612 N N . ASP A 1 81 ? 6.096 12.032 14.489 1.00 95.25 81 ASP A N 1
ATOM 613 C CA . ASP A 1 81 ? 7.385 12.730 14.406 1.00 95.25 81 ASP A CA 1
ATOM 614 C C . ASP A 1 81 ? 8.277 12.412 15.607 1.00 95.25 81 ASP A C 1
ATOM 616 O O . ASP A 1 81 ? 9.471 12.178 15.436 1.00 95.25 81 ASP A O 1
ATOM 620 N N . GLY A 1 82 ? 7.690 12.286 16.803 1.00 97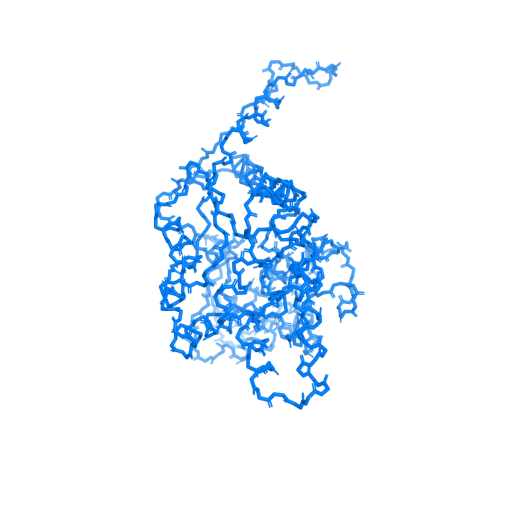.06 82 GLY A N 1
ATOM 621 C CA . GLY A 1 82 ? 8.413 11.853 18.002 1.00 97.06 82 GLY A CA 1
ATOM 622 C C . GLY A 1 82 ? 9.037 10.461 17.848 1.00 97.06 82 GLY A C 1
ATOM 623 O O . GLY A 1 82 ? 10.205 10.271 18.182 1.00 97.06 82 GLY A O 1
ATOM 624 N N . MET A 1 83 ? 8.306 9.503 17.262 1.00 97.19 83 MET A N 1
ATOM 625 C CA . MET A 1 83 ? 8.830 8.156 16.994 1.00 97.19 83 MET A CA 1
ATOM 626 C C . MET A 1 83 ? 9.972 8.199 15.976 1.00 97.19 83 MET A C 1
ATOM 628 O O . MET A 1 83 ? 10.998 7.543 16.153 1.00 97.19 83 MET A O 1
ATOM 632 N N . ARG A 1 84 ? 9.812 8.984 14.905 1.00 94.38 84 ARG A N 1
ATOM 633 C CA . ARG A 1 84 ? 10.847 9.145 13.880 1.00 94.38 84 ARG A CA 1
ATOM 634 C C . ARG A 1 84 ? 12.118 9.766 14.466 1.00 94.38 84 ARG A C 1
ATOM 636 O O . ARG A 1 84 ? 13.209 9.258 14.205 1.00 94.38 84 ARG A O 1
ATOM 643 N N . SER A 1 85 ? 11.980 10.841 15.240 1.00 95.75 85 SER A N 1
ATOM 644 C CA . SER A 1 85 ? 13.104 11.537 15.870 1.00 95.75 85 SER A CA 1
ATOM 645 C C . SER A 1 85 ? 13.856 10.620 16.828 1.00 95.75 85 SER A C 1
ATOM 647 O O . SER A 1 85 ? 15.070 10.504 16.695 1.00 95.75 85 SER A O 1
ATOM 649 N N . ALA A 1 86 ? 13.153 9.862 17.675 1.00 97.69 86 ALA A N 1
ATOM 650 C CA . ALA A 1 86 ? 13.778 8.906 18.590 1.00 97.69 86 ALA A CA 1
ATOM 651 C C . ALA A 1 86 ? 14.612 7.834 17.857 1.00 97.69 86 ALA A C 1
ATOM 653 O O . ALA A 1 86 ? 15.723 7.506 18.277 1.00 97.69 86 ALA A O 1
ATOM 654 N N . VAL A 1 87 ? 14.125 7.313 16.723 1.00 96.88 87 VAL A N 1
ATOM 655 C CA . VAL A 1 87 ? 14.892 6.364 15.894 1.00 96.88 87 VAL A CA 1
ATOM 656 C C . VAL A 1 87 ? 16.141 7.026 15.300 1.00 96.88 87 VAL A C 1
ATOM 658 O O . VAL A 1 87 ? 17.218 6.428 15.309 1.00 96.88 87 VAL A O 1
ATOM 661 N N . CYS A 1 88 ? 16.024 8.263 14.810 1.00 96.19 88 CYS A N 1
ATOM 662 C CA . CYS A 1 88 ? 17.160 9.004 14.255 1.00 96.19 88 CYS A CA 1
ATOM 663 C C . CYS A 1 88 ? 18.207 9.340 15.326 1.00 96.19 88 CYS A C 1
ATOM 665 O O . CYS A 1 88 ? 19.401 9.223 15.066 1.00 96.19 88 CYS A O 1
ATOM 667 N N . GLU A 1 89 ? 17.776 9.715 16.530 1.00 97.81 89 GLU A N 1
ATOM 668 C CA . GLU A 1 89 ? 18.647 9.967 17.683 1.00 97.81 89 GLU A CA 1
ATOM 669 C C . GLU A 1 89 ? 19.359 8.692 18.139 1.00 97.81 89 GLU A C 1
ATOM 671 O O . GLU A 1 89 ? 20.565 8.715 18.377 1.00 97.81 89 GLU A O 1
ATOM 676 N N . THR A 1 90 ? 18.648 7.562 18.160 1.00 97.62 90 THR A N 1
ATOM 677 C CA . THR A 1 90 ? 19.237 6.250 18.468 1.00 97.62 90 THR A CA 1
ATOM 678 C C . THR A 1 90 ? 20.322 5.882 17.454 1.00 97.62 90 THR A C 1
ATOM 680 O O . THR A 1 90 ? 21.417 5.477 17.836 1.00 97.62 90 THR A O 1
ATOM 683 N N . PHE A 1 91 ? 20.064 6.073 16.154 1.00 96.56 91 PHE A N 1
ATOM 684 C CA . PHE A 1 91 ? 21.076 5.869 15.113 1.00 96.56 91 PHE A CA 1
ATOM 685 C C . PHE A 1 91 ? 22.253 6.848 15.257 1.00 96.56 91 PHE A C 1
ATOM 687 O O . PHE A 1 91 ? 23.410 6.470 15.065 1.00 96.56 91 PHE A O 1
ATOM 694 N N . ALA A 1 92 ? 21.973 8.094 15.651 1.00 96.12 92 ALA A N 1
ATOM 695 C CA . ALA A 1 92 ? 22.993 9.111 15.865 1.00 96.12 92 ALA A CA 1
ATOM 696 C C . ALA A 1 92 ? 23.934 8.793 17.039 1.00 96.12 92 ALA A C 1
ATOM 698 O O . ALA A 1 92 ? 25.102 9.181 17.000 1.00 96.12 92 ALA A O 1
ATOM 699 N N . ALA A 1 93 ? 23.440 8.070 18.045 1.00 95.56 93 ALA A N 1
ATOM 700 C CA . ALA A 1 93 ? 24.190 7.632 19.220 1.00 95.56 93 ALA A CA 1
ATOM 701 C C . ALA A 1 93 ? 25.023 6.352 18.993 1.00 95.56 93 ALA A C 1
ATOM 703 O O . ALA A 1 93 ? 25.656 5.868 19.925 1.00 95.56 93 ALA A O 1
ATOM 704 N N . MET A 1 94 ? 25.044 5.791 17.776 1.00 93.88 94 MET A N 1
ATOM 705 C CA . MET A 1 94 ? 25.772 4.555 17.469 1.00 93.88 94 MET A CA 1
ATOM 706 C C . MET A 1 94 ? 27.281 4.665 17.754 1.00 93.88 94 MET A C 1
ATOM 708 O O . MET A 1 94 ? 28.007 5.450 17.124 1.00 93.88 94 MET A O 1
ATOM 712 N N . GLU A 1 95 ? 27.761 3.788 18.633 1.00 92.75 95 GLU A N 1
ATOM 713 C CA . GLU A 1 95 ? 29.178 3.581 18.928 1.00 92.75 95 GLU A CA 1
ATOM 714 C C . GLU A 1 95 ? 29.802 2.566 17.958 1.00 92.75 95 GLU A C 1
ATOM 716 O O . GLU A 1 95 ? 29.183 1.577 17.564 1.00 92.75 95 GLU A O 1
ATOM 721 N N . VAL A 1 96 ? 31.040 2.824 17.530 1.00 91.31 96 VAL A N 1
ATOM 722 C CA . VAL A 1 96 ? 31.760 1.983 16.563 1.00 91.31 96 VAL A CA 1
ATOM 723 C C . VAL A 1 96 ? 32.920 1.321 17.285 1.00 91.31 96 VAL A C 1
ATOM 725 O O . VAL A 1 96 ? 33.880 1.987 17.659 1.00 91.31 96 VAL A O 1
ATOM 728 N N . HIS A 1 97 ? 32.841 0.003 17.454 1.00 90.75 97 HIS A N 1
ATOM 729 C CA . HIS A 1 97 ? 33.866 -0.775 18.159 1.00 90.75 97 HIS A CA 1
ATOM 730 C C . HIS A 1 97 ? 34.836 -1.507 17.213 1.00 90.75 97 HIS A C 1
ATOM 732 O O . HIS A 1 97 ? 35.812 -2.103 17.660 1.00 90.75 97 HIS A O 1
ATOM 738 N N . SER A 1 98 ? 34.585 -1.489 15.899 1.00 87.25 98 SER A N 1
ATOM 739 C CA . SER A 1 98 ? 35.428 -2.167 14.909 1.00 87.25 98 SER A CA 1
ATOM 740 C C . SER A 1 98 ? 36.577 -1.278 14.429 1.00 87.25 98 SER A C 1
ATOM 742 O O . SER A 1 98 ? 36.329 -0.169 13.961 1.00 87.25 98 SER A O 1
ATOM 744 N N . GLY A 1 99 ? 37.807 -1.802 14.393 1.00 87.38 99 GLY A N 1
ATOM 745 C CA . GLY A 1 99 ? 38.966 -1.098 13.817 1.00 87.38 99 GLY A CA 1
ATOM 746 C C . GLY A 1 99 ? 38.935 -0.929 12.289 1.00 87.38 99 GLY A C 1
ATOM 747 O O . GLY A 1 99 ? 39.786 -0.244 11.731 1.00 87.38 99 GLY A O 1
ATOM 748 N N . GLY A 1 100 ? 37.963 -1.539 11.599 1.00 90.25 100 GLY A N 1
ATOM 749 C CA . GLY A 1 100 ? 37.825 -1.466 10.139 1.00 90.25 100 GLY A CA 1
ATOM 750 C C . GLY A 1 100 ? 37.295 -0.128 9.610 1.00 90.25 100 GLY A C 1
ATOM 751 O O . GLY A 1 100 ? 37.344 0.106 8.406 1.00 90.25 100 GLY A O 1
ATOM 752 N N . VAL A 1 101 ? 36.791 0.752 10.483 1.00 89.44 101 VAL A N 1
ATOM 753 C CA . VAL A 1 101 ? 36.263 2.071 10.108 1.00 89.44 101 VAL A CA 1
ATOM 754 C C . VAL A 1 101 ? 36.663 3.098 11.166 1.00 89.44 101 VAL A C 1
ATOM 756 O O . VAL A 1 101 ? 36.490 2.865 12.358 1.00 89.44 101 VAL A O 1
ATOM 759 N N . ARG A 1 102 ? 37.175 4.258 10.738 1.00 88.44 102 ARG A N 1
ATOM 760 C CA . ARG A 1 102 ? 37.461 5.385 11.642 1.00 88.44 102 ARG A CA 1
ATOM 761 C C . ARG A 1 102 ? 36.150 5.969 12.166 1.00 88.44 102 ARG A C 1
ATOM 763 O O . ARG A 1 102 ? 35.298 6.335 11.357 1.00 88.44 102 ARG A O 1
ATOM 770 N N . SER A 1 103 ? 35.991 6.081 13.485 1.00 87.25 103 SER A N 1
ATOM 771 C CA . SER A 1 103 ? 34.738 6.535 14.111 1.00 87.25 103 SER A CA 1
ATOM 772 C C . SER A 1 103 ? 34.298 7.921 13.620 1.00 87.25 103 SER A C 1
ATOM 774 O O . SER A 1 103 ? 33.106 8.165 13.420 1.00 87.25 103 SER A O 1
ATOM 776 N N . GLU A 1 104 ? 35.255 8.806 13.339 1.00 88.25 104 GLU A N 1
ATOM 777 C CA . GLU A 1 104 ? 35.037 10.171 12.847 1.00 88.25 104 GLU A CA 1
ATOM 778 C C . GLU A 1 104 ? 34.540 10.191 11.393 1.00 88.25 104 GLU A C 1
ATOM 780 O O . GLU A 1 104 ? 33.911 11.152 10.960 1.00 88.25 104 GLU A O 1
ATOM 785 N N . ALA A 1 105 ? 34.803 9.125 10.628 1.00 90.88 105 ALA A N 1
ATOM 786 C CA . ALA A 1 105 ? 34.356 8.990 9.244 1.00 90.88 105 ALA A CA 1
ATOM 787 C C . ALA A 1 105 ? 32.926 8.427 9.127 1.00 90.88 105 ALA A C 1
ATOM 789 O O . ALA A 1 105 ? 32.352 8.429 8.035 1.00 90.88 105 ALA A O 1
ATOM 790 N N . VAL A 1 106 ? 32.339 7.936 10.225 1.00 92.19 106 VAL A N 1
ATOM 791 C CA . VAL A 1 106 ? 30.998 7.342 10.220 1.00 92.19 106 VAL A CA 1
ATOM 792 C C . VAL A 1 106 ? 29.930 8.432 10.220 1.00 92.19 106 VAL A C 1
ATOM 794 O O . VAL A 1 106 ? 29.796 9.215 11.162 1.00 92.19 106 VAL A O 1
ATOM 797 N N . ARG A 1 107 ? 29.124 8.452 9.155 1.00 93.88 107 ARG A N 1
ATOM 798 C CA . ARG A 1 107 ? 27.957 9.330 9.026 1.00 93.88 107 ARG A CA 1
ATOM 799 C C . ARG A 1 107 ? 26.809 8.776 9.867 1.00 93.88 107 ARG A C 1
ATOM 801 O O . ARG A 1 107 ? 26.426 7.624 9.701 1.00 93.88 107 ARG A O 1
ATOM 808 N N . ARG A 1 108 ? 26.263 9.611 10.751 1.00 94.00 108 ARG A N 1
ATOM 809 C CA . ARG A 1 108 ? 25.283 9.207 11.777 1.00 94.00 108 ARG A CA 1
ATOM 810 C C . ARG A 1 108 ? 23.968 9.988 11.738 1.00 94.00 108 ARG A C 1
ATOM 812 O O . ARG A 1 108 ? 23.063 9.715 12.513 1.00 94.00 108 ARG A O 1
ATOM 819 N N . ARG A 1 109 ? 23.857 10.979 10.854 1.00 95.12 109 ARG A N 1
ATOM 820 C CA . ARG A 1 109 ? 22.683 11.850 10.737 1.00 95.12 109 ARG A CA 1
ATOM 821 C C . ARG A 1 109 ? 22.206 11.839 9.287 1.00 95.12 109 ARG A C 1
ATOM 823 O O . ARG A 1 109 ? 22.785 12.559 8.478 1.00 95.12 109 ARG A O 1
ATOM 830 N N . PRO A 1 110 ? 21.251 10.964 8.927 1.00 94.94 110 PRO A N 1
ATOM 831 C CA . PRO A 1 110 ? 20.644 11.007 7.606 1.00 94.94 110 PRO A CA 1
ATOM 832 C C . PRO A 1 110 ? 19.803 12.278 7.464 1.00 94.94 110 PRO A C 1
ATOM 834 O O . PRO A 1 110 ? 19.149 12.704 8.414 1.00 94.94 110 PRO A O 1
ATOM 837 N N . GLU A 1 111 ? 19.795 12.856 6.269 1.00 91.19 111 GLU A N 1
ATOM 838 C CA . GLU A 1 111 ? 19.031 14.067 5.970 1.00 91.19 111 GLU A CA 1
ATOM 839 C C . GLU A 1 111 ? 18.041 13.813 4.836 1.00 91.19 111 GLU A C 1
ATOM 841 O O . GLU A 1 111 ? 18.392 13.213 3.820 1.00 91.19 111 GLU A O 1
ATOM 846 N N . MET A 1 112 ? 16.812 14.310 4.997 1.00 89.56 112 MET A N 1
ATOM 847 C CA . MET A 1 112 ? 15.834 14.326 3.914 1.00 89.56 112 MET A CA 1
ATOM 848 C C . MET A 1 112 ? 16.197 15.451 2.939 1.00 89.56 112 MET A C 1
ATOM 850 O O . MET A 1 112 ? 16.323 16.611 3.331 1.00 89.56 112 MET A O 1
ATOM 854 N N . LYS A 1 113 ? 16.369 15.116 1.663 1.00 88.94 113 LYS A N 1
ATOM 855 C CA . LYS A 1 113 ? 16.633 16.062 0.575 1.00 88.94 113 LYS A CA 1
ATOM 856 C C . LYS A 1 113 ? 15.405 16.176 -0.314 1.00 88.94 113 LYS A C 1
ATOM 858 O O . LYS A 1 113 ? 14.955 15.179 -0.861 1.00 88.94 113 LYS A O 1
ATOM 863 N N . THR A 1 114 ? 14.911 17.388 -0.540 1.00 82.94 114 THR A N 1
ATOM 864 C CA . THR A 1 114 ? 13.762 17.633 -1.430 1.00 82.94 114 THR A CA 1
ATOM 865 C C . THR A 1 114 ? 13.990 17.112 -2.852 1.00 82.94 114 THR A C 1
ATOM 867 O O . THR A 1 114 ? 13.082 16.573 -3.471 1.00 82.94 114 THR A O 1
ATOM 870 N N . LYS A 1 115 ? 15.215 17.250 -3.373 1.00 83.75 115 LYS A N 1
ATOM 871 C CA . LYS A 1 115 ? 15.624 16.746 -4.691 1.00 83.75 115 LYS A CA 1
ATOM 872 C C . LYS A 1 115 ? 16.966 16.023 -4.551 1.00 83.75 115 LYS A C 1
ATOM 874 O O . LYS A 1 115 ? 18.000 16.690 -4.616 1.00 83.75 115 LYS A O 1
ATOM 879 N N . PRO A 1 116 ? 16.973 14.703 -4.292 1.00 85.12 116 PRO A N 1
ATOM 880 C CA . PRO A 1 116 ? 18.215 13.951 -4.169 1.00 85.12 116 PRO A CA 1
ATOM 881 C C . PRO A 1 116 ? 18.968 13.957 -5.505 1.00 85.12 116 PRO A C 1
ATOM 883 O O . PRO A 1 116 ? 18.380 13.733 -6.563 1.00 85.12 116 PRO A O 1
ATOM 886 N N . ARG A 1 117 ? 20.271 14.230 -5.458 1.00 87.81 117 ARG A N 1
ATOM 887 C CA . ARG A 1 117 ? 21.142 14.393 -6.636 1.00 87.81 117 ARG A CA 1
ATOM 888 C C . ARG A 1 117 ? 21.936 13.139 -6.970 1.00 87.81 117 ARG A C 1
ATOM 890 O O . ARG A 1 117 ? 22.394 12.983 -8.097 1.00 87.81 117 ARG A O 1
ATOM 897 N N . ASP A 1 118 ? 22.107 12.260 -5.992 1.00 89.44 118 ASP A N 1
ATOM 898 C CA . ASP A 1 118 ? 22.843 11.015 -6.136 1.00 89.44 118 ASP A CA 1
ATOM 899 C C . ASP A 1 118 ? 22.164 9.862 -5.382 1.00 89.44 118 ASP A C 1
ATOM 901 O O . ASP A 1 118 ? 21.150 10.016 -4.693 1.00 89.44 118 ASP A O 1
ATOM 905 N N . TYR A 1 119 ? 22.735 8.669 -5.534 1.00 88.31 119 TYR A N 1
ATOM 906 C CA . TYR A 1 119 ? 22.214 7.459 -4.908 1.00 88.31 119 TYR A CA 1
ATOM 907 C C . TYR A 1 119 ? 22.322 7.479 -3.373 1.00 88.31 119 TYR A C 1
ATOM 909 O O . TYR A 1 119 ? 21.511 6.850 -2.690 1.00 88.31 119 TYR A O 1
ATOM 917 N N . ALA A 1 120 ? 23.294 8.197 -2.806 1.00 91.38 120 ALA A N 1
ATOM 918 C CA . ALA A 1 120 ? 23.480 8.283 -1.361 1.00 91.38 120 ALA A CA 1
ATOM 919 C C . ALA A 1 120 ? 22.426 9.194 -0.710 1.00 91.38 120 ALA A C 1
ATOM 921 O O . ALA A 1 120 ? 21.899 8.855 0.350 1.00 91.38 120 ALA A O 1
ATOM 922 N N . GLU A 1 121 ? 22.084 10.320 -1.340 1.00 93.00 121 GLU A N 1
ATOM 923 C CA . GLU A 1 121 ? 20.966 11.182 -0.939 1.00 93.00 121 GLU A CA 1
ATOM 924 C C . GLU A 1 121 ? 19.627 10.442 -1.102 1.00 93.00 121 GLU A C 1
ATOM 926 O O . GLU A 1 121 ? 18.816 10.428 -0.175 1.00 93.00 121 GLU A O 1
ATOM 931 N N . LEU A 1 122 ? 19.423 9.723 -2.216 1.00 90.31 122 LEU A N 1
ATOM 932 C CA . LEU A 1 122 ? 18.222 8.900 -2.416 1.00 90.31 122 LEU A CA 1
ATOM 933 C C . LEU A 1 122 ? 18.079 7.815 -1.338 1.00 90.31 122 LEU A C 1
ATOM 935 O O . LEU A 1 122 ? 16.991 7.601 -0.809 1.00 90.31 122 LEU A O 1
ATOM 939 N N . THR A 1 123 ? 19.177 7.148 -0.978 1.00 93.94 123 THR A N 1
ATOM 940 C CA . THR A 1 123 ? 19.175 6.108 0.062 1.00 93.94 123 THR A CA 1
ATOM 941 C C . THR A 1 123 ? 18.761 6.673 1.421 1.00 93.94 123 THR A C 1
ATOM 943 O O . THR A 1 123 ? 17.971 6.044 2.127 1.00 93.94 123 THR A O 1
ATOM 946 N N . GLN A 1 124 ? 19.247 7.864 1.783 1.00 94.44 124 GLN A N 1
ATOM 947 C CA . GLN A 1 124 ? 18.852 8.541 3.023 1.00 94.44 124 GLN A CA 1
ATOM 948 C C . GLN A 1 124 ? 17.363 8.895 3.021 1.00 94.44 124 GLN A C 1
ATOM 950 O O . GLN A 1 124 ? 16.667 8.575 3.986 1.00 94.44 124 GLN A O 1
ATOM 955 N N . ASN A 1 125 ? 16.856 9.465 1.923 1.00 92.69 125 ASN A N 1
ATOM 956 C CA . ASN A 1 125 ? 15.432 9.763 1.767 1.00 92.69 125 ASN A CA 1
ATOM 957 C C . ASN A 1 125 ? 14.569 8.515 1.948 1.00 92.69 125 ASN A C 1
ATOM 959 O O . ASN A 1 125 ? 13.654 8.510 2.768 1.00 92.69 125 ASN A O 1
ATOM 963 N N . LEU A 1 126 ? 14.885 7.443 1.217 1.00 93.00 126 LEU A N 1
ATOM 964 C CA . LEU A 1 126 ? 14.151 6.182 1.294 1.00 93.00 126 LEU A CA 1
ATOM 965 C C . LEU A 1 126 ? 14.186 5.606 2.712 1.00 93.00 126 LEU A C 1
ATOM 967 O O . LEU A 1 126 ? 13.169 5.128 3.207 1.00 93.00 126 LEU A O 1
ATOM 971 N N . ALA A 1 127 ? 15.328 5.669 3.401 1.00 95.38 127 ALA A N 1
ATOM 972 C CA . ALA A 1 127 ? 15.431 5.215 4.784 1.00 95.38 127 ALA A CA 1
ATOM 973 C C . ALA A 1 127 ? 14.511 6.016 5.722 1.00 95.38 127 ALA A C 1
ATOM 975 O O . ALA A 1 127 ? 13.763 5.417 6.495 1.00 95.38 127 ALA A O 1
ATOM 976 N N . LEU A 1 128 ? 14.509 7.347 5.617 1.00 95.25 128 LEU A N 1
ATOM 977 C CA . LEU A 1 128 ? 13.675 8.225 6.443 1.00 95.25 128 LEU A CA 1
ATOM 978 C C . LEU A 1 128 ? 12.175 8.070 6.144 1.00 95.25 128 LEU A C 1
ATOM 980 O O . LEU A 1 128 ? 11.365 8.060 7.072 1.00 95.25 128 LEU A O 1
ATOM 984 N N . GLN A 1 129 ? 11.789 7.896 4.878 1.00 93.62 129 GLN A N 1
ATOM 985 C CA . GLN A 1 129 ? 10.411 7.563 4.494 1.00 93.62 129 GLN A CA 1
ATOM 986 C C . GLN A 1 129 ? 9.991 6.201 5.061 1.00 93.62 129 GLN A C 1
ATOM 988 O O . GLN A 1 129 ? 8.924 6.075 5.662 1.00 93.62 129 GLN A O 1
ATOM 993 N N . ASN A 1 130 ? 10.860 5.194 4.951 1.00 95.62 130 ASN A N 1
ATOM 994 C CA . ASN A 1 130 ? 10.585 3.856 5.462 1.00 95.62 130 ASN A CA 1
ATOM 995 C C . ASN A 1 130 ? 10.407 3.843 6.987 1.00 95.62 130 ASN A C 1
ATOM 997 O O . ASN A 1 130 ? 9.555 3.113 7.486 1.00 95.62 130 ASN A O 1
ATOM 1001 N N . ILE A 1 131 ? 11.188 4.625 7.745 1.00 96.19 131 ILE A N 1
ATOM 1002 C CA . ILE A 1 131 ? 10.994 4.739 9.199 1.00 96.19 131 ILE A CA 1
ATOM 1003 C C . ILE A 1 131 ? 9.633 5.357 9.514 1.00 96.19 131 ILE A C 1
ATOM 1005 O O . ILE A 1 131 ? 8.916 4.811 10.345 1.00 96.19 131 ILE A O 1
ATOM 1009 N N . GLN A 1 132 ? 9.224 6.416 8.811 1.00 95.44 132 GLN A N 1
ATOM 1010 C CA . GLN A 1 132 ? 7.879 6.975 8.975 1.00 95.44 132 GLN A CA 1
ATOM 1011 C C . GLN A 1 132 ? 6.793 5.923 8.689 1.00 95.44 132 GLN A C 1
ATOM 1013 O O . GLN A 1 132 ? 5.859 5.761 9.472 1.00 95.44 132 GLN A O 1
ATOM 1018 N N . ALA A 1 133 ? 6.923 5.171 7.595 1.00 95.88 133 ALA A N 1
ATOM 1019 C CA . ALA A 1 133 ? 5.962 4.142 7.207 1.00 95.88 133 ALA A CA 1
ATOM 1020 C C . ALA A 1 133 ? 5.877 2.991 8.234 1.00 95.88 133 ALA A C 1
ATOM 1022 O O . ALA A 1 133 ? 4.783 2.581 8.620 1.00 95.88 133 ALA A O 1
ATOM 1023 N N . ARG A 1 134 ? 7.018 2.511 8.747 1.00 98.00 134 ARG A N 1
ATOM 1024 C CA . ARG A 1 134 ? 7.065 1.443 9.763 1.00 98.00 134 ARG A CA 1
ATOM 1025 C C . ARG A 1 134 ? 6.601 1.903 11.141 1.00 98.00 134 ARG A C 1
ATOM 1027 O O . ARG A 1 134 ? 5.951 1.130 11.837 1.00 98.00 134 ARG A O 1
ATOM 1034 N N . SER A 1 135 ? 6.866 3.152 11.525 1.00 97.88 135 SER A N 1
ATOM 1035 C CA . SER A 1 135 ? 6.346 3.718 12.777 1.00 97.88 135 SER A CA 1
ATOM 1036 C C . SER A 1 135 ? 4.819 3.708 12.803 1.00 97.88 135 SER A C 1
ATOM 1038 O O . SER A 1 135 ? 4.235 3.370 13.830 1.00 97.88 135 SER A O 1
ATOM 1040 N N . ARG A 1 136 ? 4.164 3.986 11.665 1.00 98.00 136 ARG A N 1
ATOM 1041 C CA . ARG A 1 136 ? 2.700 3.881 11.554 1.00 98.00 136 ARG A CA 1
ATOM 1042 C C . ARG A 1 136 ? 2.200 2.454 11.784 1.00 98.00 136 ARG A C 1
ATOM 1044 O O . ARG A 1 136 ? 1.207 2.279 12.477 1.00 98.00 136 ARG A O 1
ATOM 1051 N N . MET A 1 137 ? 2.908 1.440 11.284 1.00 98.44 137 MET A N 1
ATOM 1052 C CA . MET A 1 137 ? 2.561 0.034 11.531 1.00 98.44 137 MET A CA 1
ATOM 1053 C C . MET A 1 137 ? 2.688 -0.333 13.011 1.00 98.44 137 MET A C 1
ATOM 1055 O O . MET A 1 137 ? 1.743 -0.868 13.591 1.00 98.44 137 MET A O 1
ATOM 1059 N N . VAL A 1 138 ? 3.818 0.011 13.643 1.00 98.38 138 VAL A N 1
ATOM 1060 C CA . VAL A 1 138 ? 4.036 -0.229 15.082 1.00 98.38 138 VAL A CA 1
ATOM 1061 C C . VAL A 1 138 ? 2.911 0.401 15.898 1.00 98.38 138 VAL A C 1
ATOM 1063 O O . VAL A 1 138 ? 2.323 -0.240 16.769 1.00 98.38 138 VAL A O 1
ATOM 1066 N N . MET A 1 139 ? 2.573 1.646 15.572 1.00 98.00 139 MET A N 1
ATOM 1067 C CA . MET A 1 139 ? 1.523 2.384 16.249 1.00 98.00 139 MET A CA 1
ATOM 1068 C C . MET A 1 139 ? 0.134 1.792 15.985 1.00 98.00 139 MET A C 1
ATOM 1070 O O . MET A 1 139 ? -0.660 1.686 16.913 1.00 98.00 139 MET A O 1
ATOM 1074 N N . ALA A 1 140 ? -0.157 1.335 14.764 1.00 98.19 140 ALA A N 1
ATOM 1075 C CA . ALA A 1 140 ? -1.427 0.695 14.425 1.00 98.19 140 ALA A CA 1
ATOM 1076 C C . ALA A 1 140 ? -1.663 -0.573 15.254 1.00 98.19 140 ALA A C 1
ATOM 1078 O O . ALA A 1 140 ? -2.751 -0.746 15.798 1.00 98.19 140 ALA A O 1
ATOM 1079 N N . TYR A 1 141 ? -0.642 -1.416 15.422 1.00 98.50 141 TYR A N 1
ATOM 1080 C CA . TYR A 1 141 ? -0.736 -2.615 16.258 1.00 98.50 141 TYR A CA 1
ATOM 1081 C C . TYR A 1 141 ? -0.831 -2.298 17.753 1.00 98.50 141 TYR A C 1
ATOM 1083 O O . TYR A 1 141 ? -1.631 -2.911 18.460 1.00 98.50 141 TYR A O 1
ATOM 1091 N N . PHE A 1 142 ? -0.074 -1.311 18.236 1.00 97.44 142 PHE A N 1
ATOM 1092 C CA . PHE A 1 142 ? -0.178 -0.859 19.624 1.00 97.44 142 PHE A CA 1
ATOM 1093 C C . PHE A 1 142 ? -1.582 -0.315 19.926 1.00 97.44 142 PHE A C 1
ATOM 1095 O O . PHE A 1 142 ? -2.189 -0.675 20.932 1.00 97.44 142 PHE A O 1
ATOM 1102 N N . MET A 1 143 ? -2.154 0.473 19.009 1.00 95.50 143 MET A N 1
ATOM 1103 C CA . MET A 1 143 ? -3.541 0.935 19.103 1.00 95.50 143 MET A CA 1
ATOM 1104 C C . MET A 1 143 ? -4.541 -0.212 18.990 1.00 95.50 143 MET A C 1
ATOM 1106 O O . MET A 1 143 ? -5.509 -0.238 19.737 1.00 95.50 143 MET A O 1
ATOM 1110 N N . ALA A 1 144 ? -4.328 -1.185 18.108 1.00 96.00 144 ALA A N 1
ATOM 1111 C CA . ALA A 1 144 ? -5.233 -2.323 17.996 1.00 96.00 144 ALA A CA 1
ATOM 1112 C C . ALA A 1 144 ? -5.322 -3.131 19.300 1.00 96.00 144 ALA A C 1
ATOM 1114 O O . ALA A 1 144 ? -6.393 -3.623 19.655 1.00 96.00 144 ALA A O 1
ATOM 1115 N N . GLN A 1 145 ? -4.214 -3.229 20.036 1.00 95.50 145 GLN A N 1
ATOM 1116 C CA . GLN A 1 145 ? -4.164 -3.903 21.332 1.00 95.50 145 GLN A CA 1
ATOM 1117 C C . GLN A 1 145 ? -4.723 -3.049 22.476 1.00 95.50 145 GLN A C 1
ATOM 1119 O O . GLN A 1 145 ? -5.344 -3.600 23.380 1.00 95.50 145 GLN A O 1
ATOM 1124 N N . LEU A 1 146 ? -4.511 -1.728 22.451 1.00 94.25 146 LEU A N 1
ATOM 1125 C CA . LEU A 1 146 ? -4.791 -0.865 23.602 1.00 94.25 146 LEU A CA 1
ATOM 1126 C C . LEU A 1 146 ? -5.981 0.068 23.449 1.00 94.25 146 LEU A C 1
ATOM 1128 O O . LEU A 1 146 ? -6.473 0.521 24.470 1.00 94.25 146 LEU A O 1
ATOM 1132 N N . MET A 1 147 ? -6.485 0.352 22.250 1.00 92.44 147 MET A N 1
ATOM 1133 C CA . MET A 1 147 ? -7.650 1.230 22.102 1.00 92.44 147 MET A CA 1
ATOM 1134 C C . MET A 1 147 ? -8.867 0.705 22.867 1.00 92.44 147 MET A C 1
ATOM 1136 O O . MET A 1 147 ? -9.420 1.489 23.624 1.00 92.44 147 MET A O 1
ATOM 1140 N N . PRO A 1 148 ? -9.235 -0.592 22.806 1.00 89.81 148 PRO A N 1
ATOM 1141 C CA . PRO A 1 148 ? -10.341 -1.104 23.618 1.00 89.81 148 PRO A CA 1
ATOM 1142 C C . PRO A 1 148 ? -10.130 -0.969 25.133 1.00 89.81 148 PRO A C 1
ATOM 1144 O O . PRO A 1 148 ? -11.108 -0.941 25.868 1.00 89.81 148 PRO A O 1
ATOM 1147 N N . TRP A 1 149 ? -8.877 -0.926 25.603 1.00 90.69 149 TRP A N 1
ATOM 1148 C CA . TRP A 1 149 ? -8.543 -0.617 26.999 1.00 90.69 149 TRP A CA 1
ATOM 1149 C C . TRP A 1 149 ? -8.611 0.892 27.269 1.00 90.69 149 TRP A C 1
ATOM 1151 O O . TRP A 1 149 ? -9.207 1.315 28.246 1.00 90.69 149 TRP A O 1
ATOM 1161 N N . ALA A 1 150 ? -8.052 1.715 26.382 1.00 90.38 150 ALA A N 1
ATOM 1162 C CA . ALA A 1 150 ? -7.987 3.167 26.527 1.00 90.38 150 ALA A CA 1
ATOM 1163 C C . ALA A 1 150 ? -9.371 3.835 26.527 1.00 90.38 150 ALA A C 1
ATOM 1165 O O . ALA A 1 150 ? -9.508 4.966 26.987 1.00 90.38 150 ALA A O 1
ATOM 1166 N N . THR A 1 151 ? -10.384 3.150 25.998 1.00 87.56 151 THR A N 1
ATOM 1167 C CA . THR A 1 151 ? -11.775 3.605 25.947 1.00 87.56 151 THR A CA 1
ATOM 1168 C C . THR A 1 151 ? -12.724 2.689 26.731 1.00 87.56 151 THR A C 1
ATOM 1170 O O . THR A 1 151 ? -13.927 2.713 26.483 1.00 87.56 151 THR A O 1
ATOM 1173 N N . ASP A 1 152 ? -12.215 1.883 27.672 1.00 81.38 152 ASP A N 1
ATOM 1174 C CA . ASP A 1 152 ? -13.023 0.937 28.462 1.00 81.38 152 ASP A CA 1
ATOM 1175 C C . ASP A 1 152 ? -14.022 1.613 29.419 1.00 81.38 152 ASP A C 1
ATOM 1177 O O . ASP A 1 152 ? -15.070 1.044 29.726 1.00 81.38 152 ASP A O 1
ATOM 1181 N N . GLY A 1 153 ? -13.718 2.838 29.850 1.00 78.12 153 GLY A N 1
ATOM 1182 C CA . GLY A 1 153 ? -14.599 3.682 30.654 1.00 78.12 153 GLY A CA 1
ATOM 1183 C C . GLY A 1 153 ? -15.735 4.334 29.863 1.00 78.12 153 GLY A C 1
ATOM 1184 O O . GLY A 1 153 ? -16.595 4.972 30.467 1.00 78.12 153 GLY A O 1
ATOM 1185 N N . ASP A 1 154 ? -15.748 4.194 28.536 1.00 76.88 154 ASP A N 1
ATOM 1186 C CA . ASP A 1 154 ? -16.772 4.749 27.660 1.00 76.88 154 ASP A CA 1
ATOM 1187 C C . ASP A 1 154 ? -17.671 3.643 27.085 1.00 76.88 154 ASP A C 1
ATOM 1189 O O . ASP A 1 154 ? -17.227 2.561 26.693 1.00 76.88 154 ASP A O 1
ATOM 1193 N N . GLU A 1 155 ? -18.972 3.919 26.982 1.00 69.12 155 GLU A N 1
ATOM 1194 C CA . GLU A 1 155 ? -19.940 2.980 26.421 1.00 69.12 155 GLU A CA 1
ATOM 1195 C C . GLU A 1 155 ? -19.822 2.787 24.891 1.00 69.12 155 GLU A C 1
ATOM 1197 O O . GLU A 1 155 ? -20.681 2.150 24.282 1.00 69.12 155 GLU A O 1
ATOM 1202 N N . THR A 1 156 ? -18.797 3.297 24.220 1.00 63.81 156 THR A N 1
ATOM 1203 C CA . THR A 1 156 ? -18.592 3.085 22.779 1.00 63.81 156 THR A CA 1
ATOM 1204 C C . THR A 1 156 ? -17.758 1.852 22.478 1.00 63.81 156 THR A C 1
ATOM 1206 O O . THR A 1 156 ? -18.049 1.159 21.502 1.00 63.81 156 THR A O 1
ATOM 1209 N N . THR A 1 157 ? -16.785 1.500 23.322 1.00 63.78 157 THR A N 1
ATOM 1210 C CA . THR A 1 157 ? -15.927 0.336 23.076 1.00 63.78 157 THR A CA 1
ATOM 1211 C C . THR A 1 157 ? -16.131 -0.729 24.132 1.00 63.78 157 THR A C 1
ATOM 1213 O O . THR A 1 157 ? -16.369 -0.444 25.299 1.00 63.78 157 THR A O 1
ATOM 1216 N N . ALA A 1 158 ? -16.086 -1.987 23.716 1.00 66.31 158 ALA A N 1
ATOM 1217 C CA . ALA A 1 158 ? -15.989 -3.079 24.661 1.00 66.31 158 ALA A CA 1
ATOM 1218 C C . ALA A 1 158 ? -14.558 -3.600 24.641 1.00 66.31 158 ALA A C 1
ATOM 1220 O O . ALA A 1 158 ? -13.995 -3.767 23.558 1.00 66.31 158 ALA A O 1
ATOM 1221 N N . GLY A 1 159 ? -13.987 -3.861 25.821 1.00 76.25 159 GLY A N 1
ATOM 1222 C CA . GLY A 1 159 ? -12.597 -4.300 25.965 1.00 76.25 159 GLY A CA 1
ATOM 1223 C C . GLY A 1 159 ? -12.239 -5.509 25.090 1.00 76.25 159 GLY A C 1
ATOM 1224 O O . GLY A 1 159 ? -13.104 -6.181 24.534 1.00 76.25 159 GLY A O 1
ATOM 1225 N N . GLY A 1 160 ? -10.960 -5.857 24.988 1.00 86.19 160 GLY A N 1
ATOM 1226 C CA . GLY A 1 160 ? -10.458 -6.885 24.068 1.00 86.19 160 GLY A CA 1
ATOM 1227 C C . GLY A 1 160 ? -9.394 -6.307 23.143 1.00 86.19 160 GLY A C 1
ATOM 1228 O O . GLY A 1 160 ? -8.663 -5.415 23.553 1.00 86.19 160 GLY A O 1
ATOM 1229 N N . SER A 1 161 ? -9.311 -6.809 21.913 1.00 89.88 161 SER A N 1
ATOM 1230 C CA . SER A 1 161 ? -8.374 -6.329 20.893 1.00 89.88 161 SER A CA 1
ATOM 1231 C C . SER A 1 161 ? -9.072 -6.145 19.547 1.00 89.88 161 SER A C 1
ATOM 1233 O O . SER A 1 161 ? -10.121 -6.739 19.283 1.00 89.88 161 SER A O 1
ATOM 1235 N N . LEU A 1 162 ? -8.479 -5.314 18.696 1.00 95.00 162 LEU A N 1
ATOM 1236 C CA . LEU A 1 162 ? -8.928 -5.047 17.333 1.00 95.00 162 LEU A CA 1
ATOM 1237 C C . LEU A 1 162 ? -8.098 -5.854 16.330 1.00 95.00 162 LEU A C 1
ATOM 1239 O O . LEU A 1 162 ? -6.957 -6.219 16.608 1.00 95.00 162 LEU A O 1
ATOM 1243 N N . LEU A 1 163 ? -8.673 -6.090 15.151 1.00 97.50 163 LEU A N 1
ATOM 1244 C CA . LEU A 1 163 ? -7.921 -6.537 13.980 1.00 97.50 163 LEU A CA 1
ATOM 1245 C C . LEU A 1 163 ? -7.410 -5.312 13.219 1.00 97.50 163 LEU A C 1
ATOM 1247 O O . LEU A 1 163 ? -8.182 -4.389 12.947 1.00 97.50 163 LEU A O 1
ATOM 1251 N N . VAL A 1 164 ? -6.134 -5.317 12.842 1.00 98.56 164 VAL A N 1
ATOM 1252 C CA . VAL A 1 164 ? -5.550 -4.293 11.970 1.00 98.56 164 VAL A CA 1
ATOM 1253 C C . VAL A 1 164 ? -5.943 -4.595 10.526 1.00 98.56 164 VAL A C 1
ATOM 1255 O O . VAL A 1 164 ? -5.707 -5.696 10.023 1.00 98.56 164 VAL A O 1
ATOM 1258 N N . LEU A 1 165 ? -6.528 -3.607 9.844 1.00 98.62 165 LEU A N 1
ATOM 1259 C CA . LEU A 1 165 ? -6.885 -3.704 8.429 1.00 98.62 165 LEU A CA 1
ATOM 1260 C C . LEU A 1 165 ? -5.826 -3.029 7.556 1.00 98.62 165 LEU A C 1
ATOM 1262 O O . LEU A 1 165 ? -5.509 -1.857 7.752 1.00 98.62 165 LEU A O 1
ATOM 1266 N N . GLY A 1 166 ? -5.312 -3.768 6.576 1.00 97.69 166 GLY A N 1
ATOM 1267 C CA . GLY A 1 166 ? -4.435 -3.239 5.535 1.00 97.69 166 GLY A CA 1
ATOM 1268 C C . GLY A 1 166 ? -5.224 -2.568 4.411 1.00 97.69 166 GLY A C 1
ATOM 1269 O O . GLY A 1 166 ? -6.419 -2.812 4.239 1.00 97.69 166 GLY A O 1
ATOM 1270 N N . SER A 1 167 ? -4.541 -1.743 3.619 1.00 96.69 167 SER A N 1
ATOM 1271 C CA . SER A 1 167 ? -5.151 -0.999 2.508 1.00 96.69 167 SER A CA 1
ATOM 1272 C C . SER A 1 167 ? -4.286 -0.948 1.243 1.00 96.69 167 SER A C 1
ATOM 1274 O O . SER A 1 167 ? -4.451 -0.049 0.423 1.00 96.69 167 SER A O 1
ATOM 1276 N N . ALA A 1 168 ? -3.350 -1.888 1.082 1.00 95.12 168 ALA A N 1
ATOM 1277 C CA . ALA A 1 168 ? -2.628 -2.051 -0.181 1.00 95.12 168 ALA A CA 1
ATOM 1278 C C . ALA A 1 168 ? -3.593 -2.566 -1.258 1.00 95.12 168 ALA A C 1
ATOM 1280 O O . ALA A 1 168 ? -4.455 -3.385 -0.941 1.00 95.12 168 ALA A O 1
ATOM 1281 N N . ASN A 1 169 ? -3.444 -2.132 -2.508 1.00 96.19 169 ASN A N 1
ATOM 1282 C CA . ASN A 1 169 ? -4.202 -2.679 -3.642 1.00 96.19 169 ASN A CA 1
ATOM 1283 C C . ASN A 1 169 ? -3.367 -3.669 -4.467 1.00 96.19 169 ASN A C 1
ATOM 1285 O O . ASN A 1 169 ? -2.158 -3.818 -4.263 1.00 96.19 169 ASN A O 1
ATOM 1289 N N . VAL A 1 170 ? -4.021 -4.365 -5.399 1.00 96.75 170 VAL A N 1
ATOM 1290 C CA . VAL A 1 170 ? -3.386 -5.440 -6.176 1.00 96.75 170 VAL A CA 1
ATOM 1291 C C . VAL A 1 170 ? -2.269 -4.931 -7.095 1.00 96.75 170 VAL A C 1
ATOM 1293 O O . VAL A 1 170 ? -1.292 -5.648 -7.313 1.00 96.75 170 VAL A O 1
ATOM 1296 N N . ASP A 1 171 ? -2.376 -3.698 -7.599 1.00 95.69 171 ASP A N 1
ATOM 1297 C CA . ASP A 1 171 ? -1.437 -3.128 -8.570 1.00 95.69 171 ASP A CA 1
ATOM 1298 C C . ASP A 1 171 ? -0.139 -2.679 -7.873 1.00 95.69 171 ASP A C 1
ATOM 1300 O O . ASP A 1 171 ? 0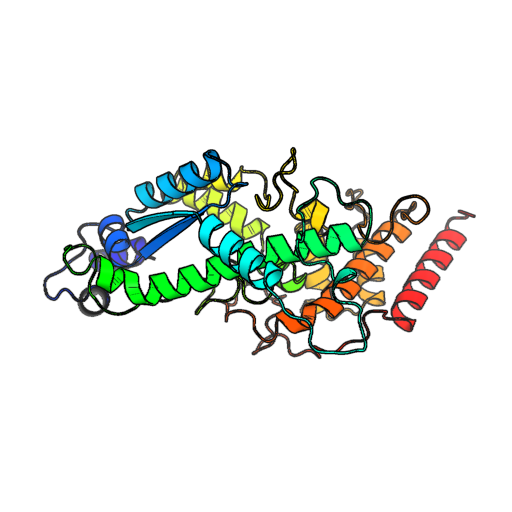.964 -3.024 -8.310 1.00 95.69 171 ASP A O 1
ATOM 1304 N N . GLU A 1 172 ? -0.258 -2.014 -6.717 1.00 94.81 172 GLU A N 1
ATOM 1305 C CA . GLU A 1 172 ? 0.868 -1.679 -5.831 1.00 94.81 172 GLU A CA 1
ATOM 1306 C C . GLU A 1 172 ? 1.578 -2.943 -5.330 1.00 94.81 172 GLU A C 1
ATOM 1308 O O . GLU A 1 172 ? 2.813 -3.013 -5.337 1.00 94.81 172 GLU A O 1
ATOM 1313 N N . ALA A 1 173 ? 0.810 -3.971 -4.946 1.00 96.69 173 ALA A N 1
ATOM 1314 C CA . ALA A 1 173 ? 1.347 -5.264 -4.535 1.00 96.69 173 ALA A CA 1
ATOM 1315 C C . ALA A 1 173 ? 2.128 -5.934 -5.677 1.00 96.69 173 ALA A C 1
ATOM 1317 O O . ALA A 1 173 ? 3.261 -6.380 -5.484 1.00 96.69 173 ALA A O 1
ATOM 1318 N N . LEU A 1 174 ? 1.566 -5.945 -6.890 1.00 97.00 174 LEU A N 1
ATOM 1319 C CA . LEU A 1 174 ? 2.189 -6.531 -8.078 1.00 97.00 174 LEU A CA 1
ATOM 1320 C C . LEU A 1 174 ? 3.513 -5.843 -8.422 1.00 97.00 174 LEU A C 1
ATOM 1322 O O . LEU A 1 174 ? 4.502 -6.509 -8.741 1.00 97.00 174 LEU A O 1
ATOM 1326 N N . ARG A 1 175 ? 3.538 -4.512 -8.343 1.00 96.00 175 ARG A N 1
ATOM 1327 C CA . ARG A 1 175 ? 4.728 -3.696 -8.599 1.00 96.00 175 ARG A CA 1
ATOM 1328 C C . ARG A 1 175 ? 5.735 -3.730 -7.442 1.00 96.00 175 ARG A C 1
ATOM 1330 O O . ARG A 1 175 ? 6.919 -3.420 -7.635 1.00 96.00 175 ARG A O 1
ATOM 1337 N N . GLY A 1 176 ? 5.276 -4.089 -6.245 1.00 95.75 176 GLY A N 1
ATOM 1338 C CA . GLY A 1 176 ? 6.033 -4.016 -5.002 1.00 95.75 176 GLY A CA 1
ATOM 1339 C C . GLY A 1 176 ? 6.266 -2.584 -4.515 1.00 95.75 176 GLY A C 1
ATOM 1340 O O . GLY A 1 176 ? 7.296 -2.311 -3.885 1.00 95.75 176 GLY A O 1
ATOM 1341 N N . TYR A 1 177 ? 5.347 -1.676 -4.852 1.00 95.00 177 TYR A N 1
ATOM 1342 C CA . TYR A 1 177 ? 5.380 -0.256 -4.502 1.00 95.00 177 TYR A CA 1
ATOM 1343 C C . TYR A 1 177 ? 4.755 -0.023 -3.120 1.00 95.00 177 TYR A C 1
ATOM 1345 O O . TYR A 1 177 ? 3.658 0.493 -2.976 1.00 95.00 177 TYR A O 1
ATOM 1353 N N . TYR A 1 178 ? 5.454 -0.501 -2.094 1.00 94.69 178 TYR A N 1
ATOM 1354 C CA . TYR A 1 178 ? 5.129 -0.298 -0.681 1.00 94.69 178 TYR A CA 1
ATOM 1355 C C . TYR A 1 178 ? 6.370 -0.553 0.179 1.00 94.69 178 TYR A C 1
ATOM 1357 O O . TYR A 1 178 ? 7.337 -1.192 -0.273 1.00 94.69 178 TYR A O 1
ATOM 1365 N N . THR A 1 179 ? 6.375 -0.085 1.427 1.00 96.50 179 THR A N 1
ATOM 1366 C CA . THR A 1 179 ? 7.485 -0.355 2.345 1.00 96.50 179 THR A CA 1
ATOM 1367 C C . THR A 1 179 ? 7.276 -1.708 3.007 1.00 96.50 179 THR A C 1
ATOM 1369 O O . THR A 1 179 ? 6.246 -1.976 3.612 1.00 96.50 179 THR A O 1
ATOM 1372 N N . LYS A 1 180 ? 8.275 -2.595 2.949 1.00 97.94 180 LYS A N 1
ATOM 1373 C CA . LYS A 1 180 ? 8.165 -3.885 3.641 1.00 97.94 180 LYS A CA 1
ATOM 1374 C C . LYS A 1 180 ? 8.009 -3.647 5.155 1.00 97.94 180 LYS A C 1
ATOM 1376 O O . LYS A 1 180 ? 8.887 -3.019 5.763 1.00 97.94 180 LYS A O 1
ATOM 1381 N N . TYR A 1 181 ? 6.912 -4.168 5.711 1.00 98.00 181 TYR A N 1
ATOM 1382 C CA . TYR A 1 181 ? 6.471 -4.012 7.105 1.00 98.00 181 TYR A CA 1
ATOM 1383 C C . TYR A 1 181 ? 6.020 -2.594 7.511 1.00 98.00 181 TYR A C 1
ATOM 1385 O O . TYR A 1 181 ? 6.161 -2.216 8.672 1.00 98.00 181 TYR A O 1
ATOM 1393 N N . ASP A 1 182 ? 5.499 -1.796 6.576 1.00 97.50 182 ASP A N 1
ATOM 1394 C CA . ASP A 1 182 ? 4.631 -0.655 6.915 1.00 97.50 182 ASP A CA 1
ATOM 1395 C C . ASP A 1 182 ? 3.171 -1.107 7.119 1.00 97.50 182 ASP A C 1
ATOM 1397 O O . ASP A 1 182 ? 2.921 -2.290 7.328 1.00 97.50 182 ASP A O 1
ATOM 1401 N N . CYS A 1 183 ? 2.197 -0.191 7.060 1.00 97.62 183 CYS A N 1
ATOM 1402 C CA . CYS A 1 183 ? 0.769 -0.515 7.182 1.00 97.62 183 CYS A CA 1
ATOM 1403 C C . CYS A 1 183 ? 0.211 -1.414 6.053 1.00 97.62 183 CYS A C 1
ATOM 1405 O O . CYS A 1 183 ? -0.962 -1.782 6.087 1.00 97.62 183 CYS A O 1
ATOM 1407 N N . SER A 1 184 ? 1.022 -1.797 5.060 1.00 96.19 184 SER A N 1
ATOM 1408 C CA . SER A 1 184 ? 0.730 -2.925 4.164 1.00 96.19 184 SER A CA 1
ATOM 1409 C C . SER A 1 184 ? 0.810 -4.281 4.877 1.00 96.19 184 SER A C 1
ATOM 1411 O O . SER A 1 184 ? 0.219 -5.246 4.389 1.00 96.19 184 SER A O 1
ATOM 1413 N N . ALA A 1 185 ? 1.509 -4.359 6.017 1.00 96.44 185 ALA A N 1
ATOM 1414 C CA . ALA A 1 185 ? 1.512 -5.476 6.954 1.00 96.44 185 ALA A CA 1
ATOM 1415 C C . ALA A 1 185 ? 0.460 -5.233 8.050 1.00 96.44 185 ALA A C 1
ATOM 1417 O O . ALA A 1 185 ? 0.575 -4.319 8.864 1.00 96.44 185 ALA A O 1
ATOM 1418 N N . ALA A 1 186 ? -0.575 -6.057 8.026 1.00 98.38 186 ALA A N 1
ATOM 1419 C CA . ALA A 1 186 ? -1.764 -6.001 8.854 1.00 98.38 186 ALA A CA 1
ATOM 1420 C C . ALA A 1 186 ? -2.288 -7.437 9.051 1.00 98.38 186 ALA A C 1
ATOM 1422 O O . ALA A 1 186 ? -1.691 -8.397 8.555 1.00 98.38 186 ALA A O 1
ATOM 1423 N N . ASP A 1 187 ? -3.416 -7.600 9.740 1.00 98.56 187 ASP A N 1
ATOM 1424 C CA . ASP A 1 187 ? -3.985 -8.931 9.975 1.00 98.56 187 ASP A CA 1
ATOM 1425 C C . ASP A 1 187 ? -4.756 -9.426 8.745 1.00 98.56 187 ASP A C 1
ATOM 1427 O O . ASP A 1 187 ? -4.659 -10.592 8.359 1.00 98.56 187 ASP A O 1
ATOM 1431 N N . LEU A 1 188 ? -5.518 -8.528 8.111 1.00 97.69 188 LEU A N 1
ATOM 1432 C CA . LEU A 1 188 ? -6.332 -8.797 6.924 1.00 97.69 188 LEU A CA 1
ATOM 1433 C C . LEU A 1 188 ? -6.369 -7.567 6.013 1.00 97.69 188 LEU A C 1
ATOM 1435 O O . LEU A 1 188 ? -6.407 -6.434 6.491 1.00 97.69 188 LEU A O 1
ATOM 1439 N N . ASN A 1 189 ? -6.431 -7.776 4.699 1.00 98.44 189 ASN A N 1
ATOM 1440 C CA . ASN A 1 189 ? -6.597 -6.693 3.731 1.00 98.44 189 ASN A CA 1
ATOM 1441 C C . ASN A 1 189 ? -7.844 -6.923 2.849 1.00 98.44 189 ASN A C 1
ATOM 1443 O O . ASN A 1 189 ? -7.829 -7.780 1.958 1.00 98.44 189 ASN A O 1
ATOM 1447 N N . PRO A 1 190 ? -8.938 -6.166 3.054 1.00 98.12 190 PRO A N 1
ATOM 1448 C CA . PRO A 1 190 ? -10.173 -6.352 2.297 1.00 98.12 190 PRO A CA 1
ATOM 1449 C C . PRO A 1 190 ? -10.082 -5.882 0.837 1.00 98.12 190 PRO A C 1
ATOM 1451 O O . PRO A 1 190 ? -10.932 -6.268 0.039 1.00 98.12 190 PRO A O 1
ATOM 1454 N N . ILE A 1 191 ? -9.080 -5.071 0.480 1.00 97.94 191 ILE A N 1
ATOM 1455 C CA . ILE A 1 191 ? -8.938 -4.481 -0.860 1.00 97.94 191 ILE A CA 1
ATOM 1456 C C . ILE A 1 191 ? -7.687 -4.944 -1.616 1.00 97.94 191 ILE A C 1
ATOM 1458 O O . ILE A 1 191 ? -7.495 -4.565 -2.767 1.00 97.94 191 ILE A O 1
ATOM 1462 N N . GLY A 1 192 ? -6.862 -5.809 -1.021 1.00 97.25 192 GLY A N 1
ATOM 1463 C CA . GLY A 1 192 ? -5.592 -6.252 -1.616 1.00 97.25 192 GLY A CA 1
ATOM 1464 C C . GLY A 1 192 ? -5.712 -7.043 -2.913 1.00 97.25 192 GLY A C 1
ATOM 1465 O O . GLY A 1 192 ? -4.736 -7.165 -3.647 1.00 97.25 192 GLY A O 1
ATOM 1466 N N . GLY A 1 193 ? -6.901 -7.558 -3.221 1.00 97.25 193 GLY A N 1
ATOM 1467 C CA . GLY A 1 193 ? -7.199 -8.190 -4.501 1.00 97.25 193 GLY A CA 1
ATOM 1468 C C . GLY A 1 193 ? -7.879 -7.286 -5.522 1.00 97.25 193 GLY A C 1
ATOM 1469 O O . GLY A 1 193 ? -8.233 -7.816 -6.563 1.00 97.25 193 GLY A O 1
ATOM 1470 N N . VAL A 1 194 ? -8.110 -5.997 -5.244 1.00 97.75 194 VAL A N 1
ATOM 1471 C CA . VAL A 1 194 ? -8.857 -5.064 -6.112 1.00 97.75 194 VAL A CA 1
ATOM 1472 C C . VAL A 1 194 ? -7.894 -4.080 -6.779 1.00 97.75 194 VAL A C 1
ATOM 1474 O O . VAL A 1 194 ? -6.940 -3.626 -6.144 1.00 97.75 194 VAL A O 1
ATOM 1477 N N . ASN A 1 195 ? -8.138 -3.755 -8.050 1.00 95.38 195 ASN A N 1
ATOM 1478 C CA . ASN A 1 195 ? -7.343 -2.797 -8.821 1.00 95.38 195 ASN A CA 1
ATOM 1479 C C . ASN A 1 195 ? -7.666 -1.332 -8.473 1.00 95.38 195 ASN A C 1
ATOM 1481 O O . ASN A 1 195 ? -8.749 -1.017 -7.969 1.00 95.38 195 ASN A O 1
ATOM 1485 N N . LYS A 1 196 ? -6.723 -0.417 -8.723 1.00 92.38 196 LYS A N 1
ATOM 1486 C CA . LYS A 1 196 ? -6.846 0.998 -8.327 1.00 92.38 196 LYS A CA 1
ATOM 1487 C C . LYS A 1 196 ? -8.023 1.704 -9.006 1.00 92.38 196 LYS A C 1
ATOM 1489 O O . LYS A 1 196 ? -8.698 2.515 -8.369 1.00 92.38 196 LYS A O 1
ATOM 1494 N N . ARG A 1 197 ? -8.293 1.388 -10.275 1.00 92.69 197 ARG A N 1
ATOM 1495 C CA . ARG A 1 197 ? -9.400 1.979 -11.041 1.00 92.69 197 ARG A CA 1
ATOM 1496 C C . ARG A 1 197 ? -10.749 1.610 -10.429 1.00 92.69 197 ARG A C 1
ATOM 1498 O O . ARG A 1 197 ? -11.585 2.484 -10.216 1.00 92.69 197 ARG A O 1
ATOM 1505 N N . ASP A 1 198 ? -10.934 0.343 -10.086 1.00 95.69 198 ASP A N 1
ATOM 1506 C CA . ASP A 1 198 ? -12.175 -0.153 -9.500 1.00 95.69 198 ASP A CA 1
ATOM 1507 C C . ASP A 1 198 ? -12.341 0.331 -8.057 1.00 95.69 198 ASP A C 1
ATOM 1509 O O . ASP A 1 198 ? -13.462 0.608 -7.634 1.00 95.69 198 ASP A O 1
ATOM 1513 N N . LEU A 1 199 ? -11.243 0.532 -7.315 1.00 95.69 199 LEU A N 1
ATOM 1514 C CA . LEU A 1 199 ? -11.290 1.220 -6.021 1.00 95.69 199 LEU A CA 1
ATOM 1515 C C . LEU A 1 199 ? -11.792 2.658 -6.165 1.00 95.69 199 LEU A C 1
ATOM 1517 O O . LEU A 1 199 ? -12.675 3.063 -5.409 1.00 95.69 199 LEU A O 1
ATOM 1521 N N . LYS A 1 200 ? -11.288 3.417 -7.146 1.00 94.75 200 LYS A N 1
ATOM 1522 C CA . LYS A 1 200 ? -11.772 4.778 -7.415 1.00 94.75 200 LYS A CA 1
ATOM 1523 C C . LYS A 1 200 ? -13.257 4.779 -7.793 1.00 94.75 200 LYS A C 1
ATOM 1525 O O . LYS A 1 200 ? -14.043 5.491 -7.169 1.00 94.75 200 LYS A O 1
ATOM 1530 N N . ALA A 1 201 ? -13.658 3.916 -8.728 1.00 95.69 201 ALA A N 1
ATOM 1531 C CA . ALA A 1 201 ? -15.056 3.774 -9.136 1.00 95.69 201 ALA A CA 1
ATOM 1532 C C . ALA A 1 201 ? -15.967 3.369 -7.961 1.00 95.69 201 ALA A C 1
ATOM 1534 O O . ALA A 1 201 ? -17.088 3.865 -7.830 1.00 95.69 201 ALA A O 1
ATOM 1535 N N . PHE A 1 202 ? -15.483 2.503 -7.063 1.00 96.56 202 PHE A N 1
ATOM 1536 C CA . PHE A 1 202 ? -16.204 2.121 -5.853 1.00 96.56 20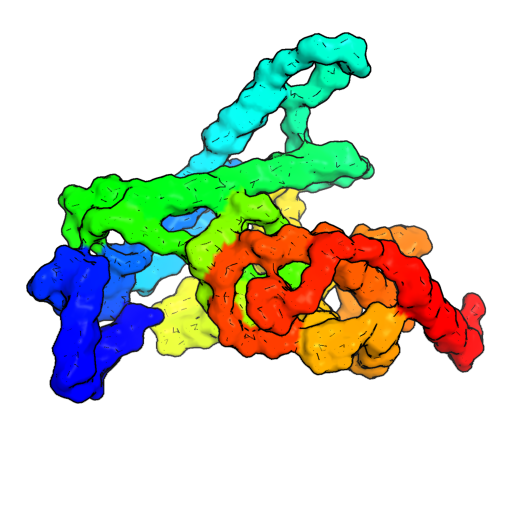2 PHE A CA 1
ATOM 1537 C C . PHE A 1 202 ? -16.385 3.297 -4.889 1.00 96.56 202 PHE A C 1
ATOM 1539 O O . PHE A 1 202 ? -17.471 3.445 -4.331 1.00 96.56 202 PHE A O 1
ATOM 1546 N N . LEU A 1 203 ? -15.367 4.143 -4.696 1.00 96.81 203 LEU A N 1
ATOM 1547 C CA . LEU A 1 203 ? -15.471 5.336 -3.849 1.00 96.81 203 LEU A CA 1
ATOM 1548 C C . LEU A 1 203 ? -16.511 6.325 -4.395 1.00 96.81 203 LEU A C 1
ATOM 1550 O O . LEU A 1 203 ? -17.347 6.811 -3.633 1.00 96.81 203 LEU A O 1
ATOM 1554 N N . GLU A 1 204 ? -16.515 6.572 -5.706 1.00 96.06 204 GLU A N 1
ATOM 1555 C CA . GLU A 1 204 ? -17.501 7.434 -6.374 1.00 96.06 204 GLU A CA 1
ATOM 1556 C C . GLU A 1 204 ? -18.925 6.869 -6.262 1.00 96.06 204 GLU A C 1
ATOM 1558 O O . GLU A 1 204 ? -19.871 7.585 -5.918 1.00 96.06 204 GLU A O 1
ATOM 1563 N N . TRP A 1 205 ? -19.087 5.567 -6.514 1.00 96.56 205 TRP A N 1
ATOM 1564 C CA . TRP A 1 205 ? -20.362 4.871 -6.350 1.00 96.56 205 TRP A CA 1
ATOM 1565 C C . TRP A 1 205 ? -20.847 4.926 -4.900 1.00 96.56 205 TRP A C 1
ATOM 1567 O O . TRP A 1 205 ? -21.990 5.298 -4.652 1.00 96.56 205 TRP A O 1
ATOM 1577 N N . ALA A 1 206 ? -19.989 4.610 -3.929 1.00 94.69 206 ALA A N 1
ATOM 1578 C CA . ALA A 1 206 ? -20.353 4.609 -2.517 1.00 94.69 206 ALA A CA 1
ATOM 1579 C C . ALA A 1 206 ? -20.674 6.023 -2.015 1.00 94.69 206 ALA A C 1
ATOM 1581 O O . ALA A 1 206 ? -21.594 6.195 -1.215 1.00 94.69 206 ALA A O 1
ATOM 1582 N N . GLY A 1 207 ? -19.975 7.042 -2.519 1.00 95.06 207 GLY A N 1
ATOM 1583 C CA . GLY A 1 207 ? -20.275 8.437 -2.216 1.00 95.06 207 GLY A CA 1
ATOM 1584 C C . GLY A 1 207 ? -21.704 8.823 -2.598 1.00 95.06 207 GLY A C 1
ATOM 1585 O O . GLY A 1 207 ? -22.406 9.425 -1.785 1.00 95.06 207 GLY A O 1
ATOM 1586 N N . ARG A 1 208 ? -22.156 8.411 -3.792 1.00 94.31 208 ARG A N 1
ATOM 1587 C CA . ARG A 1 208 ? -23.511 8.684 -4.301 1.00 94.31 208 ARG A CA 1
ATOM 1588 C C . ARG A 1 208 ? -24.571 7.770 -3.689 1.00 94.31 208 ARG A C 1
ATOM 1590 O O . ARG A 1 208 ? -25.522 8.246 -3.082 1.00 94.31 208 ARG A O 1
ATOM 1597 N N . GLU A 1 209 ? -24.389 6.460 -3.808 1.00 94.75 209 GLU A N 1
ATOM 1598 C CA . GLU A 1 209 ? -25.423 5.462 -3.505 1.00 94.75 209 GLU A CA 1
ATOM 1599 C C . GLU A 1 209 ? -25.529 5.128 -2.012 1.00 94.75 209 GLU A C 1
ATOM 1601 O O . GLU A 1 209 ? -26.545 4.599 -1.561 1.00 94.75 209 GLU A O 1
ATOM 1606 N N . ARG A 1 210 ? -24.481 5.396 -1.219 1.00 91.12 210 ARG A N 1
ATOM 1607 C CA . ARG A 1 210 ? -24.468 5.122 0.233 1.00 91.12 210 ARG A CA 1
ATOM 1608 C C . ARG A 1 210 ? -24.501 6.381 1.094 1.00 91.12 210 ARG A C 1
ATOM 1610 O O . ARG A 1 210 ? -24.485 6.251 2.316 1.00 91.12 210 ARG A O 1
ATOM 1617 N N . GLY A 1 211 ? -24.572 7.565 0.480 1.00 88.75 211 GLY A N 1
ATOM 1618 C CA . GLY A 1 211 ? -24.670 8.846 1.184 1.00 88.75 211 GLY A CA 1
ATOM 1619 C C . GLY A 1 211 ? -23.406 9.241 1.954 1.00 88.75 211 GLY A C 1
ATOM 1620 O O . GLY A 1 211 ? -23.500 9.959 2.946 1.00 88.75 211 GLY A O 1
ATOM 1621 N N . ILE A 1 212 ? -22.228 8.768 1.530 1.00 93.88 212 ILE A N 1
ATOM 1622 C CA . ILE A 1 212 ? -20.933 9.066 2.169 1.00 93.88 212 ILE A CA 1
ATOM 1623 C C . ILE A 1 212 ? -20.168 10.067 1.289 1.00 93.88 212 ILE A C 1
ATOM 1625 O O . ILE A 1 212 ? -19.153 9.743 0.672 1.00 93.88 212 ILE A O 1
ATOM 1629 N N . GLY A 1 213 ? -20.697 11.286 1.169 1.00 93.25 213 GLY A N 1
ATOM 1630 C CA . GLY A 1 213 ? -20.275 12.263 0.155 1.00 93.25 213 GLY A CA 1
ATOM 1631 C C . GLY A 1 213 ? -18.781 12.620 0.157 1.00 93.25 213 GLY A C 1
ATOM 1632 O O . GLY A 1 213 ? -18.238 12.976 -0.887 1.00 93.25 213 GLY A O 1
ATOM 1633 N N . VAL A 1 214 ? -18.076 12.479 1.286 1.00 95.75 214 VAL A N 1
ATOM 1634 C CA . VAL A 1 214 ? -16.623 12.724 1.336 1.00 95.75 214 VAL A CA 1
ATOM 1635 C C . VAL A 1 214 ? -15.814 11.743 0.482 1.00 95.75 214 VAL A C 1
ATOM 1637 O O . VAL A 1 214 ? -14.716 12.093 0.058 1.00 95.75 214 VAL A O 1
ATOM 1640 N N . LEU A 1 215 ? -16.346 10.557 0.159 1.00 96.06 215 LEU A N 1
ATOM 1641 C CA . LEU A 1 215 ? -15.644 9.578 -0.681 1.00 96.06 215 LEU A CA 1
ATOM 1642 C C . LEU A 1 215 ? -15.365 10.106 -2.094 1.00 96.06 215 LEU A C 1
ATOM 1644 O O . LEU A 1 215 ? -14.304 9.811 -2.634 1.00 96.06 215 LEU A O 1
ATOM 1648 N N . ALA A 1 216 ? -16.243 10.946 -2.653 1.00 92.12 216 ALA A N 1
ATOM 1649 C CA . ALA A 1 216 ? -15.986 11.606 -3.936 1.00 92.12 216 ALA A CA 1
ATOM 1650 C C . ALA A 1 216 ? -14.767 12.542 -3.844 1.00 92.12 216 ALA A C 1
ATOM 1652 O O . ALA A 1 216 ? -13.855 12.468 -4.657 1.00 92.12 216 ALA A O 1
ATOM 1653 N N . ARG A 1 217 ? -14.670 13.329 -2.761 1.00 90.94 217 ARG A N 1
ATOM 1654 C CA . ARG A 1 217 ? -13.503 14.193 -2.504 1.00 90.94 217 ARG A CA 1
ATOM 1655 C C . ARG A 1 217 ? -12.206 13.406 -2.316 1.00 90.94 217 ARG A C 1
ATOM 1657 O O . ARG A 1 217 ? -11.135 13.943 -2.573 1.00 90.94 217 ARG A O 1
ATOM 1664 N N . VAL A 1 218 ? -12.287 12.179 -1.799 1.00 92.12 218 VAL A N 1
ATOM 1665 C CA . VAL A 1 218 ? -11.129 11.280 -1.676 1.00 92.12 218 VAL A CA 1
ATOM 1666 C C . VAL A 1 218 ? -10.737 10.723 -3.045 1.00 92.12 218 VAL A C 1
ATOM 1668 O O . VAL A 1 218 ? -9.551 10.681 -3.347 1.00 92.12 218 VAL A O 1
ATOM 1671 N N . ALA A 1 219 ? -11.708 10.340 -3.877 1.00 92.06 219 ALA A N 1
ATOM 1672 C CA . ALA A 1 219 ? -11.478 9.830 -5.230 1.00 92.06 219 ALA A CA 1
ATOM 1673 C C . ALA A 1 219 ? -10.877 10.879 -6.189 1.00 92.06 219 ALA A C 1
ATOM 1675 O O . ALA A 1 219 ? -10.103 10.522 -7.081 1.00 92.06 219 ALA A O 1
ATOM 1676 N N . ASP A 1 220 ? -11.217 12.155 -5.993 1.00 89.69 220 ASP A N 1
ATOM 1677 C CA . ASP A 1 220 ? -10.710 13.283 -6.786 1.00 89.69 220 ASP A CA 1
ATOM 1678 C C . ASP A 1 220 ? -9.345 13.801 -6.314 1.00 89.69 220 ASP A C 1
ATOM 1680 O O . ASP A 1 220 ? -8.673 14.533 -7.043 1.00 89.69 220 ASP A O 1
ATOM 1684 N N . ALA A 1 221 ? -8.923 13.448 -5.097 1.00 86.31 221 ALA A N 1
ATOM 1685 C CA . ALA A 1 221 ? -7.637 13.884 -4.574 1.00 86.31 221 ALA A CA 1
ATOM 1686 C C . ALA A 1 221 ? -6.486 13.239 -5.374 1.00 86.31 221 ALA A C 1
ATOM 1688 O O . ALA A 1 221 ? -6.516 12.025 -5.605 1.00 86.31 221 ALA A O 1
ATOM 1689 N N . PRO A 1 222 ? -5.451 14.007 -5.768 1.00 80.94 222 PRO A N 1
ATOM 1690 C CA . PRO A 1 222 ? -4.279 13.444 -6.425 1.00 80.94 222 PRO A CA 1
ATOM 1691 C C . PRO A 1 222 ? -3.626 12.352 -5.557 1.00 80.94 222 PRO A C 1
ATOM 1693 O O . PRO A 1 222 ? -3.402 12.583 -4.365 1.00 80.94 222 PRO A O 1
ATOM 1696 N N . PRO A 1 223 ? -3.327 11.163 -6.113 1.00 78.69 223 PRO A N 1
ATOM 1697 C CA . PRO A 1 223 ? -2.671 10.094 -5.373 1.00 78.69 223 PRO A CA 1
ATOM 1698 C C . PRO A 1 223 ? -1.201 10.454 -5.143 1.00 78.69 223 PRO A C 1
ATOM 1700 O O . PRO A 1 223 ? -0.394 10.424 -6.072 1.00 78.69 223 PRO A O 1
ATOM 1703 N N . SER A 1 224 ? -0.869 10.826 -3.908 1.00 75.38 224 SER A N 1
ATOM 1704 C CA . SER A 1 224 ? 0.482 11.238 -3.533 1.00 75.38 224 SER A CA 1
ATOM 1705 C C . SER A 1 224 ? 0.857 10.821 -2.116 1.00 75.38 224 SER A C 1
ATOM 1707 O O . SER A 1 224 ? 0.041 10.934 -1.194 1.00 75.38 224 SER A O 1
ATOM 1709 N N . ALA A 1 225 ? 2.119 10.448 -1.912 1.00 69.88 225 ALA A N 1
ATOM 1710 C CA . ALA A 1 225 ? 2.670 10.177 -0.590 1.00 69.88 225 ALA A CA 1
ATOM 1711 C C . ALA A 1 225 ? 3.254 11.454 0.048 1.00 69.88 225 ALA A C 1
ATOM 1713 O O . ALA A 1 225 ? 4.321 11.932 -0.333 1.00 69.88 225 ALA A O 1
ATOM 1714 N N . GLU A 1 226 ? 2.593 11.989 1.078 1.00 73.75 226 GLU A N 1
ATOM 1715 C CA . GLU A 1 226 ? 3.060 13.152 1.859 1.00 73.75 226 GLU A CA 1
ATOM 1716 C C . GLU A 1 226 ? 4.207 12.771 2.832 1.00 73.75 226 GLU A C 1
ATOM 1718 O O . GLU A 1 226 ? 4.071 12.881 4.051 1.00 73.75 226 GLU A O 1
ATOM 1723 N N . LEU A 1 227 ? 5.330 12.251 2.314 1.00 70.25 227 LEU A N 1
ATOM 1724 C CA . LEU A 1 227 ? 6.441 11.708 3.123 1.00 70.25 227 LEU A CA 1
ATOM 1725 C C . LEU A 1 227 ? 7.765 12.486 3.028 1.00 70.25 227 LEU A C 1
ATOM 1727 O O . LEU A 1 227 ? 8.693 12.168 3.780 1.00 70.25 227 LEU A O 1
ATOM 1731 N N . THR A 1 228 ? 7.886 13.456 2.116 1.00 61.34 228 THR A N 1
ATOM 1732 C CA . THR A 1 228 ? 9.181 14.073 1.749 1.00 61.34 228 THR A CA 1
ATOM 1733 C C . THR A 1 228 ? 9.222 15.600 1.762 1.00 61.34 228 THR A C 1
ATOM 1735 O O . THR A 1 228 ? 10.275 16.164 1.473 1.00 61.34 228 THR A O 1
ATOM 1738 N N . GLY A 1 229 ? 8.130 16.292 2.107 1.00 53.84 229 GLY A N 1
ATOM 1739 C CA . GLY A 1 229 ? 8.097 17.763 2.177 1.00 53.84 229 GLY A CA 1
ATOM 1740 C C . GLY A 1 229 ? 8.428 18.475 0.861 1.00 53.84 229 GLY A C 1
ATOM 1741 O O . GLY A 1 229 ? 8.665 19.680 0.864 1.00 53.84 229 GLY A O 1
ATOM 1742 N N . ALA A 1 230 ? 8.499 17.744 -0.255 1.00 54.06 230 ALA A N 1
ATOM 1743 C CA . ALA A 1 230 ? 8.741 18.320 -1.562 1.00 54.06 230 ALA A CA 1
ATOM 1744 C C . ALA A 1 230 ? 7.504 19.098 -2.022 1.00 54.06 230 ALA A C 1
ATOM 1746 O O . ALA A 1 230 ? 6.384 18.594 -1.954 1.00 54.06 230 ALA A O 1
ATOM 1747 N N . GLU A 1 231 ? 7.714 20.338 -2.471 1.00 42.31 231 GLU A N 1
ATOM 1748 C CA . GLU A 1 231 ? 6.683 21.114 -3.157 1.00 42.31 231 GLU A CA 1
ATOM 1749 C C . GLU A 1 231 ? 6.274 20.373 -4.437 1.00 42.31 231 GLU A C 1
ATOM 1751 O O . GLU A 1 231 ? 7.117 20.080 -5.287 1.00 42.31 231 GLU A O 1
ATOM 1756 N N . GLY A 1 232 ? 4.981 20.068 -4.556 1.00 49.41 232 GLY A N 1
ATOM 1757 C CA . GLY A 1 232 ? 4.462 19.140 -5.557 1.00 49.41 232 GLY A CA 1
ATOM 1758 C C . GLY A 1 232 ? 4.447 17.729 -4.988 1.00 49.41 232 GLY A C 1
ATOM 1759 O O . GLY A 1 232 ? 5.475 17.061 -4.905 1.00 49.41 232 GLY A O 1
ATOM 1760 N N . ALA A 1 233 ? 3.271 17.293 -4.545 1.00 55.38 233 ALA A N 1
ATOM 1761 C CA . ALA A 1 233 ? 3.095 15.962 -4.006 1.00 55.38 233 ALA A CA 1
ATOM 1762 C C . ALA A 1 233 ? 3.516 14.930 -5.068 1.00 55.38 233 ALA A C 1
ATOM 1764 O O . ALA A 1 233 ? 3.027 14.957 -6.195 1.00 55.38 233 ALA A O 1
ATOM 1765 N N . GLN A 1 234 ? 4.478 14.081 -4.718 1.00 63.44 234 GLN A N 1
ATOM 1766 C CA . GLN A 1 234 ? 5.060 13.090 -5.615 1.00 63.44 234 GLN A CA 1
ATOM 1767 C C . GLN A 1 234 ? 3.960 12.095 -6.019 1.00 63.44 234 GLN A C 1
ATOM 1769 O O . GLN A 1 234 ? 3.415 11.404 -5.154 1.00 63.44 234 GLN A O 1
ATOM 1774 N N . LEU A 1 235 ? 3.560 12.104 -7.297 1.00 81.12 235 LEU A N 1
ATOM 1775 C CA . LEU A 1 235 ? 2.457 11.275 -7.784 1.00 81.12 235 LEU A CA 1
ATOM 1776 C C . LEU A 1 235 ? 2.912 9.818 -7.890 1.00 81.12 235 LEU A C 1
ATOM 1778 O O . LEU A 1 235 ? 3.963 9.530 -8.465 1.00 81.12 235 LEU A O 1
ATOM 1782 N N . ASP A 1 236 ? 2.092 8.891 -7.392 1.00 85.31 236 ASP A N 1
ATOM 1783 C CA . ASP A 1 236 ? 2.449 7.466 -7.332 1.00 85.31 236 ASP A CA 1
ATOM 1784 C C . ASP A 1 236 ? 2.859 6.894 -8.705 1.00 85.31 236 ASP A C 1
ATOM 1786 O O . ASP A 1 236 ? 3.794 6.100 -8.805 1.00 85.31 236 ASP A O 1
ATOM 1790 N N . GLU A 1 237 ? 2.173 7.293 -9.781 1.00 89.19 237 GLU A N 1
ATOM 1791 C CA . GLU A 1 237 ? 2.441 6.799 -11.140 1.00 89.19 237 GLU A CA 1
ATOM 1792 C C . GLU A 1 237 ? 3.775 7.307 -11.707 1.00 89.19 237 GLU A C 1
ATOM 1794 O O . GLU A 1 237 ? 4.473 6.566 -12.408 1.00 89.19 237 GLU A O 1
ATOM 1799 N N . GLU A 1 238 ? 4.166 8.540 -11.367 1.00 88.25 238 GLU A N 1
ATOM 1800 C CA . GLU A 1 238 ? 5.466 9.107 -11.745 1.00 88.25 238 GLU A CA 1
ATOM 1801 C C . GLU A 1 238 ? 6.601 8.357 -11.039 1.00 88.25 238 GLU A C 1
ATOM 1803 O O . GLU A 1 238 ? 7.606 8.006 -11.661 1.00 88.25 238 GLU A O 1
ATOM 1808 N N . ASP A 1 239 ? 6.397 8.020 -9.765 1.00 86.81 239 ASP A N 1
ATOM 1809 C CA . ASP A 1 239 ? 7.349 7.266 -8.950 1.00 86.81 239 ASP A CA 1
ATOM 1810 C C . ASP A 1 239 ? 7.489 5.809 -9.336 1.00 86.81 239 ASP A C 1
ATOM 1812 O O . ASP A 1 239 ? 8.585 5.240 -9.292 1.00 86.81 239 ASP A O 1
ATOM 1816 N N . MET A 1 240 ? 6.382 5.177 -9.709 1.00 90.88 240 MET A N 1
ATOM 1817 C CA . MET A 1 240 ? 6.404 3.821 -10.237 1.00 90.88 240 MET A CA 1
ATOM 1818 C C . MET A 1 240 ? 6.982 3.777 -11.653 1.00 90.88 240 MET A C 1
ATOM 1820 O O . MET A 1 240 ? 7.505 2.724 -12.048 1.00 90.88 240 MET A O 1
ATOM 1824 N N . GLY A 1 241 ? 6.910 4.900 -12.380 1.00 93.12 241 GLY A N 1
ATOM 1825 C CA . GLY A 1 241 ? 7.216 5.009 -13.801 1.00 93.12 241 GLY A CA 1
ATOM 1826 C C . GLY A 1 241 ? 6.236 4.223 -14.661 1.00 93.12 241 GLY A C 1
ATOM 1827 O O . GLY A 1 241 ? 6.657 3.663 -15.674 1.00 93.12 241 GLY A O 1
ATOM 1828 N N . MET A 1 242 ? 4.993 4.062 -14.188 1.00 94.25 242 MET A N 1
ATOM 1829 C CA . MET A 1 242 ? 3.912 3.281 -14.801 1.00 94.25 242 MET A CA 1
ATOM 1830 C C . MET A 1 242 ? 2.561 3.795 -14.313 1.00 94.25 242 MET A C 1
ATOM 1832 O O . MET A 1 242 ? 2.391 3.984 -13.107 1.00 94.25 242 MET A O 1
ATOM 1836 N N . SER A 1 243 ? 1.595 3.937 -15.218 1.00 94.62 243 SER A N 1
ATOM 1837 C CA . SER A 1 243 ? 0.209 4.172 -14.820 1.00 94.62 243 SER A CA 1
ATOM 1838 C C . SER A 1 243 ? -0.444 2.896 -14.286 1.00 94.62 243 SER A C 1
ATOM 1840 O O . SER A 1 243 ? 0.000 1.776 -14.568 1.00 94.62 243 SER A O 1
ATOM 1842 N N . TYR A 1 244 ? -1.536 3.043 -13.538 1.00 93.62 244 TYR A N 1
ATOM 1843 C CA . TYR A 1 244 ? -2.315 1.903 -13.054 1.00 93.62 244 TYR A CA 1
ATOM 1844 C C . TYR A 1 244 ? -2.909 1.073 -14.206 1.00 93.62 244 TYR A C 1
ATOM 1846 O O . TYR A 1 244 ? -2.938 -0.155 -14.119 1.00 93.62 244 TYR A O 1
ATOM 1854 N N . ASP A 1 245 ? -3.296 1.702 -15.322 1.00 93.25 245 ASP A N 1
ATOM 1855 C CA . ASP A 1 245 ? -3.778 0.985 -16.513 1.00 93.25 245 ASP A CA 1
ATOM 1856 C C . ASP A 1 245 ? -2.658 0.185 -17.203 1.00 93.25 245 ASP A C 1
ATOM 1858 O O . ASP A 1 245 ? -2.878 -0.947 -17.648 1.00 93.25 245 ASP A O 1
ATOM 1862 N N . GLU A 1 246 ? -1.438 0.735 -17.266 1.00 96.31 246 GLU A N 1
ATOM 1863 C CA . GLU A 1 246 ? -0.269 0.002 -17.762 1.00 96.31 246 GLU A CA 1
ATOM 1864 C C . GLU A 1 246 ? 0.046 -1.197 -16.853 1.00 96.31 246 GLU A C 1
ATOM 1866 O O . GLU A 1 246 ? 0.236 -2.311 -17.352 1.00 96.31 246 GLU A O 1
ATOM 1871 N N . LEU A 1 247 ? 0.054 -0.999 -15.527 1.00 96.25 247 LEU A N 1
ATOM 1872 C CA . LEU A 1 247 ? 0.299 -2.058 -14.539 1.00 96.25 247 LEU A CA 1
ATOM 1873 C C . LEU A 1 247 ? -0.733 -3.185 -14.621 1.00 96.25 247 LEU A C 1
ATOM 1875 O O . LEU A 1 247 ? -0.346 -4.356 -14.601 1.00 96.25 247 LEU A O 1
ATOM 1879 N N . ALA A 1 248 ? -2.017 -2.855 -14.765 1.00 94.75 248 ALA A N 1
ATOM 1880 C CA . ALA A 1 248 ? -3.078 -3.843 -14.918 1.00 94.75 248 ALA A CA 1
ATOM 1881 C C . ALA A 1 248 ? -2.885 -4.680 -16.196 1.00 94.75 248 ALA A C 1
ATOM 1883 O O . ALA A 1 248 ? -2.953 -5.910 -16.148 1.00 94.75 248 ALA A O 1
ATOM 1884 N N . ALA A 1 249 ? -2.564 -4.048 -17.332 1.00 96.56 249 ALA A N 1
ATOM 1885 C CA . ALA A 1 249 ? -2.304 -4.755 -18.589 1.00 96.56 249 ALA A CA 1
ATOM 1886 C C . ALA A 1 249 ? -1.067 -5.672 -18.503 1.00 96.56 249 ALA A C 1
ATOM 1888 O O . ALA A 1 249 ? -1.118 -6.832 -18.925 1.00 96.56 249 ALA A O 1
ATOM 1889 N N . LEU A 1 250 ? 0.023 -5.187 -17.900 1.00 98.00 250 LEU A N 1
ATOM 1890 C CA . LEU A 1 250 ? 1.236 -5.969 -17.641 1.00 98.00 250 LEU A CA 1
ATOM 1891 C C . LEU A 1 250 ? 0.957 -7.159 -16.706 1.00 98.00 250 LEU A C 1
ATOM 1893 O O . LEU A 1 250 ? 1.378 -8.288 -16.981 1.00 98.00 250 LEU A O 1
ATOM 1897 N N . GLY A 1 251 ? 0.205 -6.929 -15.627 1.00 97.62 251 GLY A N 1
ATOM 1898 C CA . GLY A 1 251 ? -0.234 -7.952 -14.678 1.00 97.62 251 GLY A CA 1
ATOM 1899 C C . GLY A 1 251 ? -1.103 -9.025 -15.323 1.00 97.62 251 GLY A C 1
ATOM 1900 O O . GLY A 1 251 ? -0.867 -10.220 -15.115 1.00 97.62 251 GLY A O 1
ATOM 1901 N N . TYR A 1 252 ? -2.045 -8.612 -16.170 1.00 97.88 252 TYR A N 1
ATOM 1902 C CA . TYR A 1 252 ? -2.911 -9.507 -16.928 1.00 97.88 252 TYR A CA 1
ATOM 1903 C C . TYR A 1 252 ? -2.109 -10.394 -17.888 1.00 97.88 252 TYR A C 1
ATOM 1905 O O . TYR A 1 252 ? -2.242 -11.620 -17.841 1.00 97.88 252 TYR A O 1
ATOM 1913 N N . CYS A 1 253 ? -1.210 -9.813 -18.695 1.00 98.56 253 CYS A N 1
ATOM 1914 C CA . CYS A 1 253 ? -0.328 -10.583 -19.577 1.00 98.56 253 CYS A CA 1
ATOM 1915 C C . CYS A 1 253 ? 0.499 -11.607 -18.786 1.00 98.56 253 CYS A C 1
ATOM 1917 O O . CYS A 1 253 ? 0.534 -12.790 -19.126 1.00 98.56 253 CYS A O 1
ATOM 1919 N N . ARG A 1 254 ? 1.120 -11.176 -17.684 1.00 98.38 254 ARG A N 1
ATOM 1920 C CA . ARG A 1 254 ? 1.950 -12.024 -16.819 1.00 98.38 254 ARG A CA 1
ATOM 1921 C C . ARG A 1 254 ? 1.177 -13.193 -16.204 1.00 98.38 254 ARG A C 1
ATOM 1923 O O . ARG A 1 254 ? 1.687 -14.316 -16.180 1.00 98.38 254 ARG A O 1
ATOM 1930 N N . LYS A 1 255 ? -0.002 -12.935 -15.626 1.00 98.06 255 LYS A N 1
ATOM 1931 C CA . LYS A 1 255 ? -0.717 -13.919 -14.797 1.00 98.06 255 LYS A CA 1
ATOM 1932 C C . LYS A 1 255 ? -1.787 -14.681 -15.565 1.00 98.06 255 LYS A C 1
ATOM 1934 O O . LYS A 1 255 ? -1.783 -15.909 -15.526 1.00 98.06 255 LYS A O 1
ATOM 1939 N N . VAL A 1 256 ? -2.674 -13.973 -16.257 1.00 98.19 256 VAL A N 1
ATOM 1940 C CA . VAL A 1 256 ? -3.819 -14.576 -16.951 1.00 98.19 256 VAL A CA 1
ATOM 1941 C C . VAL A 1 256 ? -3.362 -15.200 -18.264 1.00 98.19 256 VAL A C 1
ATOM 1943 O O . VAL A 1 256 ? -3.636 -16.369 -18.523 1.00 98.19 256 VAL A O 1
ATOM 1946 N N . GLU A 1 257 ? -2.569 -14.468 -19.049 1.00 98.19 257 GLU A N 1
ATOM 1947 C CA . GLU A 1 257 ? -2.051 -14.966 -20.332 1.00 98.19 257 GLU A CA 1
ATOM 1948 C C . GLU A 1 257 ? -0.708 -15.689 -20.222 1.00 98.19 257 GLU A C 1
ATOM 1950 O O . GLU A 1 257 ? -0.160 -16.133 -21.231 1.00 98.19 257 GLU A O 1
ATOM 1955 N N . ARG A 1 258 ? -0.176 -15.821 -19.002 1.00 98.19 258 ARG A N 1
ATOM 1956 C CA . ARG A 1 258 ? 1.031 -16.604 -18.687 1.00 98.19 258 ARG A CA 1
ATOM 1957 C C . ARG A 1 258 ? 2.266 -16.169 -19.481 1.00 98.19 258 ARG A C 1
ATOM 1959 O O . ARG A 1 258 ? 3.109 -16.990 -19.836 1.00 98.19 258 ARG A O 1
ATOM 1966 N N . CYS A 1 259 ? 2.380 -14.877 -19.760 1.00 98.56 259 CYS A N 1
ATOM 1967 C CA . CYS A 1 259 ? 3.468 -14.337 -20.555 1.00 98.56 259 CYS A CA 1
ATOM 1968 C C . CYS A 1 259 ? 4.740 -14.107 -19.723 1.00 98.56 259 CYS A C 1
ATOM 1970 O O . CYS A 1 259 ? 4.698 -13.673 -18.566 1.00 98.56 259 CYS A O 1
ATOM 1972 N N . GLY A 1 260 ? 5.891 -14.410 -20.330 1.00 98.19 260 GLY A N 1
ATOM 1973 C CA . GLY A 1 260 ? 7.206 -13.936 -19.894 1.00 98.19 260 GLY A CA 1
ATOM 1974 C C . GLY A 1 260 ? 7.546 -12.601 -20.571 1.00 98.19 260 GLY A C 1
ATOM 1975 O O . GLY A 1 260 ? 6.718 -12.084 -21.319 1.00 98.19 260 GLY A O 1
ATOM 1976 N N . PRO A 1 261 ? 8.750 -12.037 -20.364 1.00 98.62 261 PRO A N 1
ATOM 1977 C CA . PRO A 1 261 ? 9.083 -10.706 -20.877 1.00 98.62 261 PRO A CA 1
ATOM 1978 C C . PRO A 1 261 ? 8.854 -10.544 -22.388 1.00 98.62 261 PRO A C 1
ATOM 1980 O O . PRO A 1 261 ? 8.118 -9.651 -22.797 1.00 98.62 261 PRO A O 1
ATOM 1983 N N . LEU A 1 262 ? 9.401 -11.442 -23.216 1.00 98.62 262 LEU A N 1
ATOM 1984 C CA . LEU A 1 262 ? 9.264 -11.353 -24.673 1.00 98.62 262 LEU A CA 1
ATOM 1985 C C . LEU A 1 262 ? 7.804 -11.465 -25.137 1.00 98.62 262 LEU A C 1
ATOM 1987 O O . LEU A 1 262 ? 7.351 -10.653 -25.938 1.00 98.62 262 LEU A O 1
ATOM 1991 N N . SER A 1 263 ? 7.047 -12.444 -24.633 1.00 98.62 263 SER A N 1
ATOM 1992 C CA . SER A 1 263 ? 5.652 -12.618 -25.052 1.00 98.62 263 SER A CA 1
ATOM 1993 C C . SER A 1 263 ? 4.743 -11.491 -24.559 1.00 98.62 263 SER A C 1
ATOM 1995 O O . SER A 1 263 ? 3.809 -11.120 -25.267 1.00 98.62 263 SER A O 1
ATOM 1997 N N . THR A 1 264 ? 5.046 -10.895 -23.403 1.00 98.75 264 THR A N 1
ATOM 1998 C CA . THR A 1 264 ? 4.377 -9.678 -22.927 1.00 98.75 264 THR A CA 1
ATOM 1999 C C . THR A 1 264 ? 4.668 -8.500 -23.855 1.00 98.75 264 THR A C 1
ATOM 2001 O O . THR A 1 264 ? 3.729 -7.820 -24.258 1.00 98.75 264 THR A O 1
ATOM 2004 N N . PHE A 1 265 ? 5.927 -8.290 -24.257 1.00 98.69 265 PHE A N 1
ATOM 2005 C CA . PHE A 1 265 ? 6.291 -7.253 -25.231 1.00 98.69 265 PHE A CA 1
ATOM 2006 C C . PHE A 1 265 ? 5.537 -7.417 -26.551 1.00 98.69 265 PHE A C 1
ATOM 2008 O O . PHE A 1 265 ? 4.857 -6.488 -26.972 1.00 98.69 265 PHE A O 1
ATOM 2015 N N . LEU A 1 266 ? 5.591 -8.603 -27.163 1.00 98.25 266 LEU A N 1
ATOM 2016 C CA . LEU A 1 266 ? 4.933 -8.859 -28.447 1.00 98.25 266 LEU A CA 1
ATOM 2017 C C . LEU A 1 266 ? 3.423 -8.581 -28.384 1.00 98.25 266 LEU A C 1
ATOM 2019 O O . LEU A 1 266 ? 2.878 -7.951 -29.282 1.00 98.25 266 LEU A O 1
ATOM 2023 N N . LYS A 1 267 ? 2.752 -8.990 -27.299 1.00 98.12 267 LYS A N 1
ATOM 2024 C CA . LYS A 1 267 ? 1.316 -8.735 -27.109 1.00 98.12 267 LYS A CA 1
ATOM 2025 C C . LYS A 1 267 ? 0.996 -7.266 -26.865 1.00 98.12 267 LYS A C 1
ATOM 2027 O O . LYS A 1 267 ? 0.037 -6.752 -27.436 1.00 98.12 267 LYS A O 1
ATOM 2032 N N . LEU A 1 268 ? 1.731 -6.612 -25.967 1.00 98.12 268 LEU A N 1
ATOM 2033 C CA . LEU A 1 268 ? 1.439 -5.231 -25.589 1.00 98.12 268 LEU A CA 1
ATOM 2034 C C . LEU A 1 268 ? 1.819 -4.248 -26.688 1.00 98.12 268 LEU A C 1
ATOM 2036 O O . LEU A 1 268 ? 1.120 -3.257 -26.846 1.00 98.12 268 LEU A O 1
ATOM 2040 N N . ARG A 1 269 ? 2.836 -4.554 -27.499 1.00 96.69 269 ARG A N 1
ATOM 2041 C CA . ARG A 1 269 ? 3.161 -3.772 -28.695 1.00 96.69 269 ARG A CA 1
ATOM 2042 C C . ARG A 1 269 ? 1.950 -3.663 -29.615 1.00 96.69 269 ARG A C 1
ATOM 2044 O O . ARG A 1 269 ? 1.608 -2.566 -30.030 1.00 96.69 269 ARG A O 1
ATOM 2051 N N . ASP A 1 270 ? 1.275 -4.778 -29.876 1.00 95.94 270 ASP A N 1
ATOM 2052 C CA . ASP A 1 270 ? 0.112 -4.789 -30.760 1.00 95.94 270 ASP A CA 1
ATOM 2053 C C . ASP A 1 270 ? -1.125 -4.169 -30.073 1.00 95.94 270 ASP A C 1
ATOM 2055 O O . ASP A 1 270 ?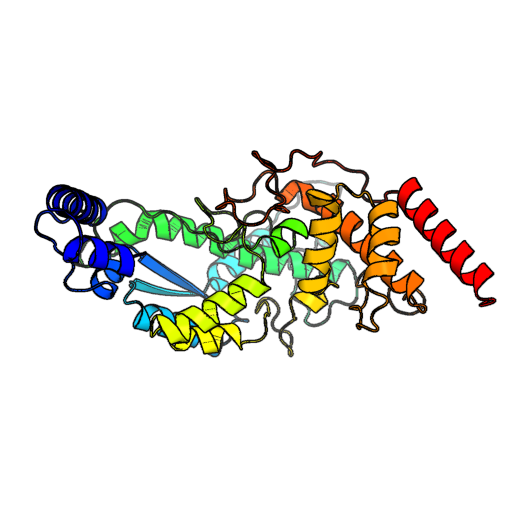 -1.876 -3.424 -30.693 1.00 95.94 270 ASP A O 1
ATOM 2059 N N . ARG A 1 271 ? -1.334 -4.420 -28.770 1.00 96.06 271 ARG A N 1
ATOM 2060 C CA . ARG A 1 271 ? -2.492 -3.887 -28.019 1.00 96.06 271 ARG A CA 1
ATOM 2061 C C . ARG A 1 271 ? -2.430 -2.396 -27.721 1.00 96.06 271 ARG A C 1
ATOM 2063 O O . ARG A 1 271 ? -3.476 -1.770 -27.604 1.00 96.06 271 ARG A O 1
ATOM 2070 N N . TRP A 1 272 ? -1.236 -1.855 -27.517 1.00 97.38 272 TRP A N 1
ATOM 2071 C CA . TRP A 1 272 ? -1.026 -0.434 -27.244 1.00 97.38 272 TRP A CA 1
ATOM 2072 C C . TRP A 1 272 ? -0.792 0.372 -28.526 1.00 97.38 272 TRP A C 1
ATOM 2074 O O . TRP A 1 272 ? -0.571 1.576 -28.451 1.00 97.38 272 TRP A O 1
ATOM 2084 N N . ALA A 1 273 ? -0.880 -0.256 -29.706 1.00 93.69 273 ALA A N 1
ATOM 2085 C CA . ALA A 1 273 ? -0.840 0.417 -31.006 1.00 93.69 273 ALA A CA 1
ATOM 2086 C C . ALA A 1 273 ? -2.166 1.138 -31.344 1.00 93.69 273 ALA A C 1
ATOM 2088 O O . ALA A 1 273 ? -2.584 1.187 -32.498 1.00 93.69 273 ALA A O 1
ATOM 2089 N N . ASP A 1 274 ? -2.843 1.689 -30.337 1.00 92.56 274 ASP A N 1
ATOM 2090 C CA . ASP A 1 274 ? -4.100 2.438 -30.450 1.00 92.56 274 ASP A CA 1
ATOM 2091 C C . ASP A 1 274 ? -3.903 3.958 -30.310 1.00 92.56 274 ASP A C 1
ATOM 2093 O O . ASP A 1 274 ? -4.870 4.713 -30.229 1.00 92.56 274 ASP A O 1
ATOM 2097 N N . GLY A 1 275 ? -2.647 4.416 -30.294 1.00 88.56 275 GLY A N 1
ATOM 2098 C CA . GLY A 1 275 ? -2.289 5.830 -30.178 1.00 88.56 275 GLY A CA 1
ATOM 2099 C C . GLY A 1 275 ? -2.275 6.364 -28.743 1.00 88.56 275 GLY A C 1
ATOM 2100 O O . GLY A 1 275 ? -2.135 7.573 -28.556 1.00 88.56 275 GLY A O 1
ATOM 2101 N N . ARG A 1 276 ? -2.402 5.498 -27.726 1.00 91.50 276 ARG A N 1
ATOM 2102 C CA . ARG A 1 276 ? -2.261 5.908 -26.321 1.00 91.50 276 ARG A CA 1
ATOM 2103 C C . ARG A 1 276 ? -0.858 6.441 -26.015 1.00 91.50 276 ARG A C 1
ATOM 2105 O O . ARG A 1 276 ? 0.138 5.970 -26.563 1.00 91.50 276 ARG A O 1
ATOM 2112 N N . ALA A 1 277 ? -0.777 7.373 -25.069 1.00 91.38 277 ALA A N 1
ATOM 2113 C CA . ALA A 1 277 ? 0.495 7.772 -24.479 1.00 91.38 277 ALA A CA 1
ATOM 2114 C C . ALA A 1 277 ? 0.954 6.724 -23.452 1.00 91.38 277 ALA A C 1
ATOM 2116 O O . ALA A 1 277 ? 0.144 6.230 -22.666 1.00 91.38 277 ALA A O 1
ATOM 2117 N N . LEU A 1 278 ? 2.250 6.411 -23.451 1.00 94.81 278 LEU A N 1
ATOM 2118 C CA . LEU A 1 278 ? 2.883 5.571 -22.435 1.00 94.81 278 LEU A CA 1
ATOM 2119 C C . LEU A 1 278 ? 3.629 6.451 -21.439 1.00 94.81 278 LEU A C 1
ATOM 2121 O O . LEU A 1 278 ? 4.232 7.460 -21.815 1.00 94.81 278 LEU A O 1
ATOM 2125 N N . THR A 1 279 ? 3.609 6.076 -20.163 1.00 95.06 279 THR A N 1
ATOM 2126 C CA . THR A 1 279 ? 4.323 6.857 -19.148 1.00 95.06 279 THR A CA 1
ATOM 2127 C C . THR A 1 279 ? 5.845 6.735 -19.346 1.00 95.06 279 THR A C 1
ATOM 2129 O O . THR A 1 279 ? 6.337 5.683 -19.778 1.00 95.06 279 THR A O 1
ATOM 2132 N N . PRO A 1 280 ? 6.644 7.769 -19.029 1.00 94.75 280 PRO A N 1
ATOM 2133 C CA . PRO A 1 280 ? 8.100 7.689 -19.147 1.00 94.75 280 PRO A CA 1
ATOM 2134 C C . PRO A 1 280 ? 8.727 6.631 -18.226 1.00 94.75 280 PRO A C 1
ATOM 2136 O O . PRO A 1 280 ? 8.209 6.317 -17.156 1.00 94.75 280 PRO A O 1
ATOM 2139 N N . SER A 1 281 ? 9.884 6.092 -18.620 1.00 95.00 281 SER A N 1
ATOM 2140 C CA . SER A 1 281 ? 10.664 5.188 -17.767 1.00 95.00 281 SER A CA 1
ATOM 2141 C C . SER A 1 281 ? 11.418 5.956 -16.677 1.00 95.00 281 SER A C 1
ATOM 2143 O O . SER A 1 281 ? 12.064 6.971 -16.938 1.00 95.00 281 SER A O 1
ATOM 2145 N N . ILE A 1 282 ? 11.435 5.411 -15.459 1.00 92.44 282 ILE A N 1
ATOM 2146 C CA . ILE A 1 282 ? 12.293 5.901 -14.365 1.00 92.44 282 ILE A CA 1
ATOM 2147 C C . ILE A 1 282 ? 13.697 5.274 -14.371 1.00 92.44 282 ILE A C 1
ATOM 2149 O O . ILE A 1 282 ? 14.596 5.766 -13.679 1.00 92.44 282 ILE A O 1
ATOM 2153 N N . ARG A 1 283 ? 13.904 4.206 -15.159 1.00 93.62 283 ARG A N 1
ATOM 2154 C CA . ARG A 1 283 ? 15.181 3.481 -15.296 1.00 93.62 283 ARG A CA 1
ATOM 2155 C C . ARG A 1 283 ? 15.988 3.914 -16.516 1.00 93.62 283 ARG A C 1
ATOM 2157 O O . ARG A 1 283 ? 17.213 3.879 -16.457 1.00 93.62 283 ARG A O 1
ATOM 2164 N N . ALA A 1 284 ? 15.321 4.341 -17.583 1.00 94.56 284 ALA A N 1
ATOM 2165 C CA . ALA A 1 284 ? 15.932 4.786 -18.829 1.00 94.56 284 ALA A CA 1
ATOM 2166 C C . ALA A 1 284 ? 15.527 6.244 -19.109 1.00 94.56 284 ALA A C 1
ATOM 2168 O O . ALA A 1 284 ? 14.413 6.518 -19.548 1.00 94.56 284 ALA A O 1
ATOM 2169 N N . ARG A 1 285 ? 16.424 7.188 -18.788 1.00 90.75 285 ARG A N 1
ATOM 2170 C CA . ARG A 1 285 ? 16.188 8.644 -18.850 1.00 90.75 285 ARG A CA 1
ATOM 2171 C C . ARG A 1 285 ? 17.282 9.362 -19.643 1.00 90.75 285 ARG A C 1
ATOM 2173 O O . ARG A 1 285 ? 18.368 8.819 -19.850 1.00 90.75 285 ARG A O 1
ATOM 2180 N N . GLY A 1 286 ? 17.010 10.604 -20.048 1.00 91.81 286 GLY A N 1
ATOM 2181 C CA . GLY A 1 286 ? 17.960 11.432 -20.798 1.00 91.81 286 GLY A CA 1
ATOM 2182 C C . GLY A 1 286 ? 18.342 10.776 -22.124 1.00 91.81 286 GLY A C 1
ATOM 2183 O O . GLY A 1 286 ? 17.469 10.329 -22.857 1.00 91.81 286 GLY A O 1
ATOM 2184 N N . ALA A 1 287 ? 19.642 10.662 -22.403 1.00 91.56 287 ALA A N 1
ATOM 2185 C CA . ALA A 1 287 ? 20.140 10.032 -23.630 1.00 91.56 287 ALA A CA 1
ATOM 2186 C C . ALA A 1 287 ? 19.784 8.536 -23.764 1.00 91.56 287 ALA A C 1
ATOM 2188 O O . ALA A 1 287 ? 19.861 7.997 -24.860 1.00 91.56 287 ALA A O 1
ATOM 2189 N N . ALA A 1 288 ? 19.402 7.867 -22.668 1.00 92.25 288 ALA A N 1
ATOM 2190 C CA . ALA A 1 288 ? 18.974 6.469 -22.680 1.00 92.25 288 ALA A CA 1
ATOM 2191 C C . ALA A 1 288 ? 17.447 6.301 -22.797 1.00 92.25 288 ALA A C 1
ATOM 2193 O O . ALA A 1 288 ? 16.967 5.172 -22.760 1.00 92.25 288 ALA A O 1
ATOM 2194 N N . ALA A 1 289 ? 16.672 7.391 -22.868 1.00 94.88 289 ALA A N 1
ATOM 2195 C CA . ALA A 1 289 ? 15.218 7.306 -22.969 1.00 94.88 289 ALA A CA 1
ATOM 2196 C C . ALA A 1 289 ? 14.782 6.673 -24.308 1.00 94.88 289 ALA A C 1
ATOM 2198 O O . ALA A 1 289 ? 15.346 7.017 -25.349 1.00 94.88 289 ALA A O 1
ATOM 2199 N N . PRO A 1 290 ? 13.776 5.776 -24.303 1.00 94.94 290 PRO A N 1
ATOM 2200 C CA . PRO A 1 290 ? 13.244 5.194 -25.532 1.00 94.94 290 PRO A CA 1
ATOM 2201 C C . PRO A 1 290 ? 12.595 6.272 -26.410 1.00 94.94 290 PRO A C 1
ATOM 2203 O O . PRO A 1 290 ? 11.858 7.118 -25.903 1.00 94.94 290 PRO A O 1
ATOM 2206 N N . VAL A 1 291 ? 12.848 6.229 -27.721 1.00 91.75 291 VAL A N 1
ATOM 2207 C CA . VAL A 1 291 ? 12.388 7.262 -28.665 1.00 91.75 291 VAL A CA 1
ATOM 2208 C C . VAL A 1 291 ? 11.178 6.768 -29.451 1.00 91.75 291 VAL A C 1
ATOM 2210 O O . VAL A 1 291 ? 10.131 7.413 -29.464 1.00 91.75 291 VAL A O 1
ATOM 2213 N N . THR A 1 292 ? 11.295 5.599 -30.073 1.00 93.50 292 THR A N 1
ATOM 2214 C CA . THR A 1 292 ? 10.234 4.991 -30.887 1.00 93.50 292 THR A CA 1
ATOM 2215 C C . THR A 1 292 ? 9.175 4.302 -30.025 1.00 93.50 292 THR A C 1
ATOM 2217 O O . THR A 1 292 ? 9.441 3.903 -28.891 1.00 93.50 292 THR A O 1
ATOM 2220 N N . PHE A 1 293 ? 7.969 4.111 -30.568 1.00 95.12 293 PHE A N 1
ATOM 2221 C CA . PHE A 1 293 ? 6.891 3.395 -29.875 1.00 95.12 293 PHE A CA 1
ATOM 2222 C C . PHE A 1 293 ? 7.319 1.983 -29.437 1.00 95.12 293 PHE A C 1
ATOM 2224 O O . PHE A 1 293 ? 7.161 1.624 -28.272 1.00 95.12 293 PHE A O 1
ATOM 2231 N N . ASP A 1 294 ? 7.932 1.204 -30.333 1.00 96.00 294 ASP A N 1
ATOM 2232 C CA . ASP A 1 294 ? 8.404 -0.151 -30.032 1.00 96.00 294 ASP A CA 1
ATOM 2233 C C . ASP A 1 294 ? 9.444 -0.151 -28.888 1.00 96.00 294 ASP A C 1
ATOM 2235 O O . ASP A 1 294 ? 9.374 -0.997 -27.994 1.00 96.00 294 ASP A O 1
ATOM 2239 N N . GLU A 1 295 ? 10.358 0.828 -28.850 1.00 96.75 295 GLU A N 1
ATOM 2240 C CA . GLU A 1 295 ? 11.303 1.002 -27.734 1.00 96.75 295 GLU A CA 1
ATOM 2241 C C . GLU A 1 295 ? 10.604 1.381 -26.426 1.00 96.75 295 GLU A C 1
ATOM 2243 O O . GLU A 1 295 ? 10.992 0.896 -25.363 1.00 96.75 295 GLU A O 1
ATOM 2248 N N . GLN A 1 296 ? 9.573 2.229 -26.481 1.00 97.38 296 GLN A N 1
ATOM 2249 C CA . GLN A 1 296 ? 8.815 2.633 -25.295 1.00 97.38 296 GLN A CA 1
ATOM 2250 C C . GLN A 1 296 ? 8.094 1.428 -24.678 1.00 97.38 296 GLN A C 1
ATOM 2252 O O . GLN A 1 296 ? 8.210 1.197 -23.471 1.00 97.38 296 GLN A O 1
ATOM 2257 N N . VAL A 1 297 ? 7.430 0.604 -25.497 1.00 98.12 297 VAL A N 1
ATOM 2258 C CA . VAL A 1 297 ? 6.793 -0.643 -25.039 1.00 98.12 297 VAL A CA 1
ATOM 2259 C C . VAL A 1 297 ? 7.841 -1.611 -24.484 1.00 98.12 297 VAL A C 1
ATOM 2261 O O . VAL A 1 297 ? 7.662 -2.158 -23.394 1.00 98.12 297 VAL A O 1
ATOM 2264 N N . ALA A 1 298 ? 8.956 -1.808 -25.195 1.00 98.31 298 ALA A N 1
ATOM 2265 C CA . ALA A 1 298 ? 10.040 -2.682 -24.755 1.00 98.31 298 ALA A CA 1
ATOM 2266 C C . ALA A 1 298 ? 10.598 -2.258 -23.389 1.00 98.31 298 ALA A C 1
ATOM 2268 O O . ALA A 1 298 ? 10.704 -3.084 -22.478 1.00 98.31 298 ALA A O 1
ATOM 2269 N N . GLN A 1 299 ? 10.902 -0.970 -23.215 1.00 98.25 299 GLN A N 1
ATOM 2270 C CA . GLN A 1 299 ? 11.415 -0.440 -21.957 1.00 98.25 299 GLN A CA 1
ATOM 2271 C C . GLN A 1 299 ? 10.387 -0.569 -20.828 1.00 98.25 299 GLN A C 1
ATOM 2273 O O . GLN A 1 299 ? 10.753 -0.958 -19.718 1.00 98.25 299 GLN A O 1
ATOM 2278 N N . LYS A 1 300 ? 9.098 -0.333 -21.109 1.00 98.12 300 LYS A N 1
ATOM 2279 C CA . LYS A 1 300 ? 8.012 -0.518 -20.136 1.00 98.12 300 LYS A CA 1
ATOM 2280 C C . LYS A 1 300 ? 7.952 -1.957 -19.627 1.00 98.12 300 LYS A C 1
ATOM 2282 O O . LYS A 1 300 ? 7.913 -2.191 -18.421 1.00 98.12 300 LYS A O 1
ATOM 2287 N N . VAL A 1 301 ? 8.016 -2.935 -20.530 1.00 98.62 301 VAL A N 1
ATOM 2288 C CA . VAL A 1 301 ? 8.027 -4.358 -20.164 1.00 98.62 301 VAL A CA 1
ATOM 2289 C C . VAL A 1 301 ? 9.273 -4.709 -19.350 1.00 98.62 301 VAL A C 1
ATOM 2291 O O . VAL A 1 301 ? 9.167 -5.373 -18.317 1.00 98.62 301 VAL A O 1
ATOM 2294 N N . LYS A 1 302 ? 10.452 -4.228 -19.758 1.00 98.56 302 LYS A N 1
ATOM 2295 C CA . LYS A 1 302 ? 11.705 -4.446 -19.021 1.00 98.56 302 LYS A CA 1
ATOM 2296 C C . LYS A 1 302 ? 11.647 -3.882 -17.604 1.00 98.56 302 LYS A C 1
ATOM 2298 O O . LYS A 1 302 ? 12.061 -4.555 -16.659 1.00 98.56 302 LYS A O 1
ATOM 2303 N N . ASP A 1 303 ? 11.111 -2.678 -17.440 1.00 98.12 303 ASP A N 1
ATOM 2304 C CA . ASP A 1 303 ? 10.943 -2.047 -16.133 1.00 98.12 303 ASP A CA 1
ATOM 2305 C C . ASP A 1 303 ? 9.996 -2.850 -15.245 1.00 98.12 303 ASP A C 1
ATOM 2307 O O . ASP A 1 303 ? 10.320 -3.111 -14.086 1.00 98.12 303 ASP A O 1
ATOM 2311 N N . PHE A 1 304 ? 8.875 -3.315 -15.796 1.00 98.38 304 PHE A N 1
ATOM 2312 C CA . PHE A 1 304 ? 7.897 -4.104 -15.056 1.00 98.38 304 PHE A CA 1
ATOM 2313 C C . PHE A 1 304 ? 8.515 -5.385 -14.498 1.00 98.38 304 PHE A C 1
ATOM 2315 O O . PHE A 1 304 ? 8.442 -5.626 -13.293 1.00 98.38 304 PHE A O 1
ATOM 2322 N N . TYR A 1 305 ? 9.169 -6.189 -15.345 1.00 98.44 305 TYR A N 1
ATOM 2323 C CA . TYR A 1 305 ? 9.770 -7.450 -14.904 1.00 98.44 305 TYR A CA 1
ATOM 2324 C C . TYR A 1 305 ? 10.949 -7.232 -13.953 1.00 98.44 305 TYR A C 1
ATOM 2326 O O . TYR A 1 305 ? 11.062 -7.969 -12.973 1.00 98.44 305 TYR A O 1
ATOM 2334 N N . PHE A 1 306 ? 11.780 -6.208 -14.182 1.00 98.31 306 PHE A N 1
ATOM 2335 C CA . PHE A 1 306 ? 12.856 -5.842 -13.257 1.00 98.31 306 PHE A CA 1
ATOM 2336 C C . PHE A 1 306 ? 12.300 -5.553 -11.859 1.00 98.31 306 PHE A C 1
ATOM 2338 O O . PHE A 1 306 ? 12.720 -6.163 -10.874 1.00 98.31 306 PHE A O 1
ATOM 2345 N N . TYR A 1 307 ? 11.318 -4.656 -11.772 1.00 98.00 307 TYR A N 1
ATOM 2346 C CA . TYR A 1 307 ? 10.757 -4.235 -10.498 1.00 98.00 307 TYR A CA 1
ATOM 2347 C C . TYR A 1 307 ? 9.934 -5.320 -9.809 1.00 98.00 307 TYR A C 1
ATOM 2349 O O . TYR A 1 307 ? 10.035 -5.481 -8.591 1.00 98.00 307 TYR A O 1
ATOM 2357 N N . HIS A 1 308 ? 9.173 -6.095 -10.579 1.00 97.44 308 HIS A N 1
ATOM 2358 C CA . HIS A 1 308 ? 8.481 -7.272 -10.077 1.00 97.44 308 HIS A CA 1
ATOM 2359 C C . HIS A 1 308 ? 9.479 -8.270 -9.469 1.00 97.44 308 HIS A C 1
ATOM 2361 O O . HIS A 1 308 ? 9.243 -8.774 -8.375 1.00 97.44 308 HIS A O 1
ATOM 2367 N N . ALA A 1 309 ? 10.614 -8.532 -10.129 1.00 97.88 309 ALA A N 1
ATOM 2368 C CA . ALA A 1 309 ? 11.625 -9.465 -9.637 1.00 97.88 309 ALA A CA 1
ATOM 2369 C C . ALA A 1 309 ? 12.302 -8.979 -8.348 1.00 97.88 309 ALA A C 1
ATOM 2371 O O . ALA A 1 309 ? 12.315 -9.715 -7.360 1.00 97.88 309 ALA A O 1
ATOM 2372 N N . ILE A 1 310 ? 12.819 -7.742 -8.313 1.00 97.81 310 ILE A N 1
ATOM 2373 C CA . ILE A 1 310 ? 13.537 -7.245 -7.125 1.00 97.81 310 ILE A CA 1
ATOM 2374 C C . ILE A 1 310 ? 12.616 -7.075 -5.914 1.00 97.81 310 ILE A C 1
ATOM 2376 O O . ILE A 1 310 ? 13.059 -7.238 -4.778 1.00 97.81 310 ILE A O 1
ATOM 2380 N N . ASN A 1 311 ? 11.328 -6.796 -6.135 1.00 98.19 311 ASN A N 1
ATOM 2381 C CA . ASN A 1 311 ? 10.363 -6.619 -5.056 1.00 98.19 311 ASN A CA 1
ATOM 2382 C C . ASN A 1 311 ? 9.567 -7.885 -4.726 1.00 98.19 311 ASN A C 1
ATOM 2384 O O . ASN A 1 311 ? 8.793 -7.861 -3.769 1.00 98.19 311 ASN A O 1
ATOM 2388 N N . ARG A 1 312 ? 9.759 -9.006 -5.440 1.00 97.94 312 ARG A N 1
ATOM 2389 C CA . ARG A 1 312 ? 8.952 -10.221 -5.224 1.00 97.94 312 ARG A CA 1
ATOM 2390 C C . ARG A 1 312 ? 9.030 -10.735 -3.790 1.00 97.94 312 ARG A C 1
ATOM 2392 O O . ARG A 1 312 ? 8.033 -11.197 -3.246 1.00 97.94 312 ARG A O 1
ATOM 2399 N N . HIS A 1 313 ? 10.184 -10.583 -3.149 1.00 98.19 313 HIS A N 1
ATOM 2400 C CA . HIS A 1 313 ? 10.400 -10.931 -1.745 1.00 98.19 313 HIS A CA 1
ATOM 2401 C C . HIS A 1 313 ? 9.473 -10.197 -0.758 1.00 98.19 313 HIS A C 1
ATOM 2403 O O . HIS A 1 313 ? 9.408 -10.579 0.410 1.00 98.19 313 HIS A O 1
ATOM 2409 N N . LYS A 1 314 ? 8.812 -9.104 -1.159 1.00 98.25 314 LYS A N 1
ATOM 2410 C CA . LYS A 1 314 ? 7.830 -8.416 -0.315 1.00 98.25 314 LYS A CA 1
ATOM 2411 C C . LYS A 1 314 ? 6.488 -9.156 -0.290 1.00 98.25 314 LYS A C 1
ATOM 2413 O O . LYS A 1 314 ? 5.789 -9.076 0.715 1.00 98.25 314 LYS A O 1
ATOM 2418 N N . MET A 1 315 ? 6.158 -9.902 -1.348 1.00 97.75 315 MET A N 1
ATOM 2419 C CA . MET A 1 315 ? 4.892 -10.637 -1.467 1.00 97.75 315 MET A CA 1
ATOM 2420 C C . MET A 1 315 ? 4.813 -11.854 -0.553 1.00 97.75 315 MET A C 1
ATOM 2422 O O . MET A 1 315 ? 3.721 -12.245 -0.160 1.00 97.75 315 MET A O 1
ATOM 2426 N N . THR A 1 316 ? 5.960 -12.419 -0.172 1.00 97.56 316 THR A N 1
ATOM 2427 C CA . THR A 1 316 ? 6.020 -13.592 0.714 1.00 97.56 316 THR A CA 1
ATOM 2428 C C . THR A 1 316 ? 5.549 -13.288 2.137 1.00 97.56 316 THR A C 1
ATOM 2430 O O . THR A 1 316 ? 5.269 -14.200 2.906 1.00 97.56 316 THR A O 1
ATOM 2433 N N . THR A 1 317 ? 5.482 -12.006 2.503 1.00 97.19 317 THR A N 1
ATOM 2434 C CA . THR A 1 317 ? 5.052 -11.532 3.824 1.00 97.19 317 THR A CA 1
ATOM 2435 C C . THR A 1 317 ? 3.978 -10.452 3.722 1.00 97.19 317 THR A C 1
ATOM 2437 O O . THR A 1 317 ? 3.800 -9.689 4.670 1.00 97.19 317 THR A O 1
ATOM 2440 N N . LEU A 1 318 ? 3.326 -10.303 2.563 1.00 97.31 318 LEU A N 1
ATOM 2441 C CA . LEU A 1 318 ? 2.222 -9.358 2.426 1.00 97.31 318 LEU A CA 1
ATOM 2442 C C . LEU A 1 318 ? 0.978 -9.916 3.127 1.00 97.31 318 LEU A C 1
ATOM 2444 O O . LEU A 1 318 ? 0.750 -11.126 3.141 1.00 97.31 318 LEU A O 1
ATOM 2448 N N . THR A 1 319 ? 0.173 -9.017 3.685 1.00 98.31 319 THR A N 1
ATOM 2449 C CA . THR A 1 319 ? -1.078 -9.340 4.375 1.00 98.31 319 THR A CA 1
ATOM 2450 C C . THR A 1 319 ? -2.014 -10.209 3.522 1.00 98.31 319 THR A C 1
ATOM 2452 O O . THR A 1 319 ? -2.268 -9.868 2.358 1.00 98.31 319 THR A O 1
ATOM 2455 N N . PRO A 1 320 ? -2.601 -11.282 4.088 1.00 98.06 320 PRO A N 1
ATOM 2456 C CA . PRO A 1 320 ? -3.638 -12.063 3.425 1.00 98.06 320 PRO A CA 1
ATOM 2457 C C . PRO A 1 320 ? -4.794 -11.173 2.968 1.00 98.06 320 PRO A C 1
ATOM 2459 O O . PRO A 1 320 ? -5.357 -10.396 3.745 1.00 98.06 320 PRO A O 1
ATOM 2462 N N . SER A 1 321 ? -5.144 -11.281 1.691 1.00 97.19 321 SER A N 1
ATOM 2463 C CA . SER A 1 321 ? -6.081 -10.364 1.048 1.00 97.19 321 SER A CA 1
ATOM 2464 C C . SER A 1 321 ? -7.324 -11.077 0.531 1.00 97.19 321 SER A C 1
ATOM 2466 O O . SER A 1 321 ? -7.263 -12.242 0.133 1.00 97.19 321 SER A O 1
ATOM 2468 N N . TYR A 1 322 ? -8.454 -10.366 0.497 1.00 97.56 322 TYR A N 1
ATOM 2469 C CA . TYR A 1 322 ? -9.640 -10.831 -0.222 1.00 97.56 322 TYR A CA 1
ATOM 2470 C C . TYR A 1 322 ? -9.300 -11.047 -1.703 1.00 97.56 322 TYR A C 1
ATOM 2472 O O . TYR A 1 322 ? -8.677 -10.192 -2.333 1.00 97.56 322 TYR A O 1
ATOM 2480 N N . HIS A 1 323 ? -9.705 -12.186 -2.263 1.00 97.81 323 HIS A N 1
ATOM 2481 C CA . HIS A 1 323 ? -9.467 -12.501 -3.667 1.00 97.81 323 HIS A CA 1
ATOM 2482 C C . HIS A 1 323 ? -10.563 -11.883 -4.547 1.00 97.81 323 HIS A C 1
ATOM 2484 O O . HIS A 1 323 ? -11.736 -12.212 -4.378 1.00 97.81 323 HIS A O 1
ATOM 2490 N N . ALA A 1 324 ? -10.180 -11.022 -5.493 1.00 96.50 324 ALA A N 1
ATOM 2491 C CA . ALA A 1 324 ? -11.095 -10.434 -6.474 1.00 96.50 324 ALA A CA 1
ATOM 2492 C C . ALA A 1 324 ? -10.527 -10.537 -7.897 1.00 96.50 324 ALA A C 1
ATOM 2494 O O . ALA A 1 324 ? -11.141 -11.164 -8.757 1.00 96.50 324 ALA A O 1
ATOM 2495 N N . GLU A 1 325 ? -9.332 -9.993 -8.134 1.00 95.81 325 GLU A N 1
ATOM 2496 C CA . GLU A 1 325 ? -8.707 -10.017 -9.456 1.00 95.81 325 GLU A CA 1
ATOM 2497 C C . GLU A 1 325 ? -8.051 -11.355 -9.811 1.00 95.81 325 GLU A C 1
ATOM 2499 O O . GLU A 1 325 ? -7.256 -11.923 -9.054 1.00 95.81 325 GLU A O 1
ATOM 2504 N N . SER A 1 326 ? -8.276 -11.799 -11.052 1.00 96.12 326 SER A N 1
ATOM 2505 C CA . SER A 1 326 ? -7.675 -13.026 -11.607 1.00 96.12 326 SER A CA 1
ATOM 2506 C C . SER A 1 326 ? -6.177 -12.897 -11.909 1.00 96.12 326 SER A C 1
ATOM 2508 O O . SER A 1 326 ? -5.532 -13.876 -12.291 1.00 96.12 326 SER A O 1
ATOM 2510 N N . TYR A 1 327 ? -5.604 -11.704 -11.733 1.00 96.75 327 TYR A N 1
ATOM 2511 C CA . TYR A 1 327 ? -4.176 -11.446 -11.896 1.00 96.75 327 TYR A CA 1
ATOM 2512 C C . TYR A 1 327 ? -3.430 -11.195 -10.575 1.00 96.75 327 TYR A C 1
ATOM 2514 O O . TYR A 1 327 ? -2.274 -10.771 -10.602 1.00 96.75 327 TYR A O 1
ATOM 2522 N N . SER A 1 328 ? -4.059 -11.502 -9.431 1.00 97.06 328 SER A N 1
ATOM 2523 C CA . SER A 1 328 ? -3.470 -11.308 -8.102 1.00 97.06 328 SER A CA 1
ATOM 2524 C C . SER A 1 328 ? -2.043 -11.890 -7.984 1.00 97.06 328 SER A C 1
ATOM 2526 O O . SER A 1 328 ? -1.796 -13.014 -8.438 1.00 97.06 328 SER A O 1
ATOM 2528 N N . PRO A 1 329 ? -1.095 -11.156 -7.366 1.00 97.38 329 PRO A N 1
ATOM 2529 C CA . PRO A 1 329 ? 0.265 -11.626 -7.132 1.00 97.38 329 PRO A CA 1
ATOM 2530 C C . PRO A 1 329 ? 0.433 -12.412 -5.817 1.00 97.38 329 PRO A C 1
ATOM 2532 O O . PRO A 1 329 ? 1.582 -12.670 -5.455 1.00 97.38 329 PRO A O 1
ATOM 2535 N N . ASP A 1 330 ? -0.645 -12.762 -5.095 1.00 97.56 330 ASP A N 1
ATOM 2536 C CA . ASP A 1 330 ? -0.579 -13.473 -3.803 1.00 97.56 330 ASP A CA 1
ATOM 2537 C C . ASP A 1 330 ? 0.280 -14.745 -3.878 1.00 97.56 330 ASP A C 1
ATOM 2539 O O . ASP A 1 330 ? 0.007 -15.654 -4.660 1.00 97.56 330 ASP A O 1
ATOM 2543 N N . ASP A 1 331 ? 1.309 -14.816 -3.035 1.00 97.12 331 ASP A N 1
ATOM 2544 C CA . ASP A 1 331 ? 2.281 -15.914 -3.032 1.00 97.12 331 ASP A CA 1
ATOM 2545 C C . ASP A 1 331 ? 1.830 -17.113 -2.184 1.00 97.12 331 ASP A C 1
ATOM 2547 O O . ASP A 1 331 ? 2.341 -18.215 -2.349 1.00 97.12 331 ASP A O 1
ATOM 2551 N N . ASN A 1 332 ? 0.852 -16.933 -1.290 1.00 96.00 332 ASN A N 1
ATOM 2552 C CA . ASN A 1 332 ? 0.454 -17.978 -0.346 1.00 96.00 332 ASN A CA 1
ATOM 2553 C C . ASN A 1 332 ? -0.346 -19.100 -1.007 1.00 96.00 332 ASN A C 1
ATOM 2555 O O . ASN A 1 332 ? -0.279 -20.255 -0.567 1.00 96.00 332 ASN A O 1
ATOM 2559 N N . ARG A 1 333 ? -1.187 -18.758 -1.988 1.00 96.38 333 ARG A N 1
ATOM 2560 C CA . ARG A 1 333 ? -2.144 -19.697 -2.588 1.00 96.38 333 ARG A CA 1
ATOM 2561 C C . ARG A 1 333 ? -2.274 -19.537 -4.094 1.00 96.38 333 ARG A C 1
ATOM 2563 O O . ARG A 1 333 ? -2.347 -20.543 -4.793 1.00 96.38 333 ARG A O 1
ATOM 2570 N N . PHE A 1 334 ? -2.352 -18.305 -4.593 1.00 98.00 334 PHE A N 1
ATOM 2571 C CA . PHE A 1 334 ? -2.831 -18.070 -5.957 1.00 98.00 334 PHE A CA 1
ATOM 2572 C C . PHE A 1 334 ? -1.716 -18.012 -7.012 1.00 98.00 334 PHE A C 1
ATOM 2574 O O . PHE A 1 334 ? -1.900 -18.438 -8.157 1.00 98.00 334 PHE A O 1
ATOM 2581 N N . ASP A 1 335 ? -0.545 -17.489 -6.663 1.00 98.00 335 ASP A N 1
ATOM 2582 C CA . ASP A 1 335 ? 0.531 -17.197 -7.603 1.00 98.00 335 ASP A CA 1
ATOM 2583 C C . ASP A 1 335 ? 1.903 -17.601 -7.073 1.00 98.00 335 ASP A C 1
ATOM 2585 O O . ASP A 1 335 ? 2.764 -16.767 -6.821 1.00 98.00 335 ASP A O 1
ATOM 2589 N N . LEU A 1 336 ? 2.105 -18.912 -6.949 1.00 97.81 336 LEU A N 1
ATOM 2590 C CA . LEU A 1 336 ? 3.354 -19.511 -6.483 1.00 97.81 336 LEU A CA 1
ATOM 2591 C C . LEU A 1 336 ? 4.506 -19.191 -7.454 1.00 97.81 336 LEU A C 1
ATOM 2593 O O . LEU A 1 336 ? 4.491 -19.620 -8.613 1.00 97.81 336 LEU A O 1
ATOM 2597 N N . ARG A 1 337 ? 5.511 -18.433 -7.000 1.00 97.06 337 ARG A N 1
ATOM 2598 C CA . ARG A 1 337 ? 6.663 -18.007 -7.817 1.00 97.06 337 ARG A CA 1
ATOM 2599 C C . ARG A 1 337 ? 7.949 -17.984 -6.981 1.00 97.06 337 ARG A C 1
ATOM 2601 O O . ARG A 1 337 ? 7.885 -17.754 -5.778 1.00 97.06 337 ARG A O 1
ATOM 2608 N N . PRO A 1 338 ? 9.140 -18.118 -7.594 1.00 97.62 338 PRO A N 1
ATOM 2609 C CA . PRO A 1 338 ? 10.391 -17.852 -6.887 1.00 97.62 338 PRO A CA 1
ATOM 2610 C C . PRO A 1 338 ? 10.426 -16.409 -6.372 1.00 97.62 338 PRO A C 1
ATOM 2612 O O . PRO A 1 338 ? 10.013 -15.496 -7.083 1.00 97.62 338 PRO A O 1
ATOM 2615 N N . PHE A 1 339 ? 10.963 -16.176 -5.179 1.00 96.75 339 PHE A N 1
ATOM 2616 C CA . PHE A 1 339 ? 11.193 -14.825 -4.640 1.00 96.75 339 PHE A CA 1
ATOM 2617 C C . PHE A 1 339 ? 12.667 -14.397 -4.682 1.00 96.75 339 PHE A C 1
ATOM 2619 O O . PHE A 1 339 ? 12.982 -13.247 -4.386 1.00 96.75 339 PHE A O 1
ATOM 2626 N N . LEU A 1 340 ? 13.551 -15.305 -5.106 1.00 96.88 340 LEU A N 1
ATOM 2627 C CA . LEU A 1 340 ? 14.922 -15.028 -5.518 1.00 96.88 340 LEU A CA 1
ATOM 2628 C C . LEU A 1 340 ? 15.009 -15.257 -7.032 1.00 96.88 340 LEU A C 1
ATOM 2630 O O . LEU A 1 340 ? 15.010 -16.396 -7.493 1.00 96.88 340 LEU A O 1
ATOM 2634 N N . GLN A 1 341 ? 15.005 -14.174 -7.806 1.00 94.12 341 GLN A N 1
ATOM 2635 C CA . GLN A 1 341 ? 14.991 -14.199 -9.274 1.00 94.12 341 GLN A CA 1
ATOM 2636 C C . GLN A 1 341 ? 16.199 -13.433 -9.831 1.00 94.12 341 GLN A C 1
ATOM 2638 O O . GLN A 1 341 ? 16.640 -12.456 -9.224 1.00 94.12 341 GLN A O 1
ATOM 2643 N N . ASN A 1 342 ? 16.702 -13.819 -11.012 1.00 94.44 342 ASN A N 1
ATOM 2644 C CA . ASN A 1 342 ? 17.624 -12.961 -11.762 1.00 94.44 342 ASN A CA 1
ATOM 2645 C C . ASN A 1 342 ? 16.836 -11.773 -12.340 1.00 94.44 342 ASN A C 1
ATOM 2647 O O . ASN A 1 342 ? 16.143 -11.914 -13.343 1.00 94.44 342 ASN A O 1
ATOM 2651 N N . ALA A 1 343 ? 16.966 -10.603 -11.715 1.00 95.50 343 ALA A N 1
ATOM 2652 C CA . ALA A 1 343 ? 16.260 -9.391 -12.125 1.00 95.50 343 ALA A CA 1
ATOM 2653 C C . ALA A 1 343 ? 16.766 -8.771 -13.440 1.00 95.50 343 ALA A C 1
ATOM 2655 O O . ALA A 1 343 ? 16.145 -7.833 -13.937 1.00 95.50 343 ALA A O 1
ATOM 2656 N N . ARG A 1 344 ? 17.884 -9.254 -14.000 1.00 94.94 344 ARG A N 1
ATOM 2657 C CA . ARG A 1 344 ? 18.411 -8.757 -15.278 1.00 94.94 344 ARG A CA 1
ATOM 2658 C C . ARG A 1 344 ? 17.710 -9.357 -16.486 1.00 94.94 344 ARG A C 1
ATOM 2660 O O . ARG A 1 344 ? 17.666 -8.689 -17.508 1.00 94.94 344 ARG A O 1
ATOM 2667 N N . PHE A 1 345 ? 17.163 -10.571 -16.357 1.00 97.31 345 PHE A N 1
ATOM 2668 C CA . PHE A 1 345 ? 16.494 -11.287 -17.451 1.00 97.31 345 PHE A CA 1
ATOM 2669 C C . PHE A 1 345 ? 17.303 -11.250 -18.761 1.00 97.31 345 PHE A C 1
ATOM 2671 O O . PHE A 1 345 ? 16.751 -10.937 -19.812 1.00 97.31 345 PHE A O 1
ATOM 2678 N N . ASP A 1 346 ? 18.614 -11.519 -18.678 1.00 96.81 346 ASP A N 1
ATOM 2679 C CA . ASP A 1 346 ? 19.588 -11.202 -19.734 1.00 96.81 346 ASP A CA 1
ATOM 2680 C C . ASP A 1 346 ? 19.151 -11.718 -21.122 1.00 96.81 346 ASP A C 1
ATOM 2682 O O . ASP A 1 346 ? 19.047 -10.941 -22.071 1.00 96.81 346 ASP A O 1
ATOM 2686 N N . GLU A 1 347 ? 18.782 -12.999 -21.224 1.00 98.00 347 GLU A N 1
ATOM 2687 C CA . GLU A 1 347 ? 18.331 -13.611 -22.485 1.00 98.00 347 GLU A CA 1
ATOM 2688 C C . GLU A 1 347 ? 16.975 -13.073 -22.959 1.00 98.00 347 GLU A C 1
ATOM 2690 O O . GLU A 1 347 ? 16.765 -12.814 -24.143 1.00 98.00 347 GLU A O 1
ATOM 2695 N N . GLN A 1 348 ? 16.028 -12.875 -22.041 1.00 98.50 348 GLN A N 1
ATOM 2696 C CA . GLN A 1 348 ? 14.689 -12.415 -22.400 1.00 98.50 348 GLN A CA 1
ATOM 2697 C C . GLN A 1 348 ? 14.695 -10.947 -22.833 1.00 98.50 348 GLN A C 1
ATOM 2699 O O . GLN A 1 348 ? 13.934 -10.569 -23.720 1.00 98.50 348 GLN A O 1
ATOM 2704 N N . PHE A 1 349 ? 15.531 -10.116 -22.210 1.00 98.44 349 PHE A N 1
ATOM 2705 C CA . PHE A 1 349 ? 15.680 -8.709 -22.568 1.00 98.44 349 PHE A CA 1
ATOM 2706 C C . PHE A 1 349 ? 16.446 -8.549 -23.878 1.00 98.44 349 PHE A C 1
ATOM 2708 O O . PHE A 1 349 ? 16.023 -7.735 -24.696 1.00 98.44 349 PHE A O 1
ATOM 2715 N N . LYS A 1 350 ? 17.467 -9.379 -24.126 1.00 98.50 350 LYS A N 1
ATOM 2716 C CA . LYS A 1 350 ? 18.137 -9.461 -25.428 1.00 98.50 350 LYS A CA 1
ATOM 2717 C C . LYS A 1 350 ? 17.159 -9.822 -26.549 1.00 98.50 350 LYS A C 1
ATOM 2719 O O . LYS A 1 350 ? 17.138 -9.149 -27.572 1.00 98.50 350 LYS A O 1
ATOM 2724 N N . ALA A 1 351 ? 16.294 -10.815 -26.339 1.00 98.62 351 ALA A N 1
ATOM 2725 C CA . ALA A 1 351 ? 15.299 -11.197 -27.341 1.00 98.62 351 ALA A CA 1
ATOM 2726 C C . ALA A 1 351 ? 14.276 -10.079 -27.638 1.00 98.62 351 ALA A C 1
ATOM 2728 O O . ALA A 1 351 ? 13.805 -9.951 -28.767 1.00 98.62 351 ALA A O 1
ATOM 2729 N N . ILE A 1 352 ? 13.932 -9.250 -26.642 1.00 98.69 352 ILE A N 1
ATOM 2730 C CA . ILE A 1 352 ? 13.113 -8.046 -26.865 1.00 98.69 352 ILE A CA 1
ATOM 2731 C C . ILE A 1 352 ? 13.873 -7.043 -27.742 1.00 98.69 352 ILE A C 1
ATOM 2733 O O . ILE A 1 352 ? 13.299 -6.525 -28.695 1.00 98.69 352 ILE A O 1
ATOM 2737 N N . ASP A 1 353 ? 15.152 -6.791 -27.453 1.00 98.19 353 ASP A N 1
ATOM 2738 C CA . ASP A 1 353 ? 15.973 -5.851 -28.230 1.00 98.19 353 ASP A CA 1
ATOM 2739 C C . ASP A 1 353 ? 16.138 -6.291 -29.687 1.00 98.19 353 ASP A C 1
ATOM 2741 O O . ASP A 1 353 ? 16.002 -5.476 -30.597 1.00 98.19 353 ASP A O 1
ATOM 2745 N N . GLU A 1 354 ? 16.351 -7.586 -29.923 1.00 98.25 354 GLU A N 1
ATOM 2746 C CA . GLU A 1 354 ? 16.401 -8.165 -31.269 1.00 98.25 354 GLU A CA 1
ATOM 2747 C C . GLU A 1 354 ? 15.071 -7.978 -32.017 1.00 98.25 354 GLU A C 1
ATOM 2749 O O . GLU A 1 354 ? 15.067 -7.616 -33.195 1.00 98.25 354 GLU A O 1
ATOM 2754 N N . ALA A 1 355 ? 13.933 -8.154 -31.335 1.00 97.56 355 ALA A N 1
ATOM 2755 C CA . ALA A 1 355 ? 12.613 -7.941 -31.926 1.00 97.56 355 ALA A CA 1
ATOM 2756 C C . ALA A 1 355 ? 12.343 -6.462 -32.265 1.00 97.56 355 ALA A C 1
ATOM 2758 O O . ALA A 1 355 ? 11.749 -6.174 -33.306 1.00 97.56 355 ALA A O 1
ATOM 2759 N N . VAL A 1 356 ? 12.798 -5.526 -31.424 1.00 97.25 356 VAL A N 1
ATOM 2760 C CA . VAL A 1 356 ? 12.728 -4.079 -31.699 1.00 97.25 356 VAL A CA 1
ATOM 2761 C C . VAL A 1 356 ? 13.623 -3.711 -32.885 1.00 97.25 356 VAL A C 1
ATOM 2763 O O . VAL A 1 356 ? 13.182 -3.007 -33.792 1.00 97.25 356 VAL A O 1
ATOM 2766 N N . ALA A 1 357 ? 14.859 -4.215 -32.926 1.00 95.88 357 ALA A N 1
ATOM 2767 C CA . ALA A 1 357 ? 15.789 -3.959 -34.024 1.00 95.88 357 ALA A CA 1
ATOM 2768 C C . ALA A 1 357 ? 15.258 -4.490 -35.367 1.00 95.88 357 ALA A C 1
ATOM 2770 O O . ALA A 1 357 ? 15.322 -3.790 -36.378 1.00 95.88 357 ALA A O 1
ATOM 2771 N N . ALA A 1 358 ? 14.669 -5.690 -35.377 1.00 93.75 358 ALA A N 1
ATOM 2772 C CA . ALA A 1 358 ? 14.037 -6.250 -36.568 1.00 93.75 358 ALA A CA 1
ATOM 2773 C C . ALA A 1 358 ? 12.859 -5.387 -37.060 1.00 93.75 358 ALA A C 1
ATOM 2775 O O . ALA A 1 358 ? 12.703 -5.187 -38.265 1.00 93.75 358 ALA A O 1
ATOM 2776 N N . ALA A 1 359 ? 12.055 -4.838 -36.142 1.00 90.25 359 ALA A N 1
ATOM 2777 C CA . ALA A 1 359 ? 10.950 -3.944 -36.485 1.00 90.25 359 ALA A CA 1
ATOM 2778 C C . ALA A 1 359 ? 11.437 -2.617 -37.093 1.00 90.25 359 ALA A C 1
ATOM 2780 O O . ALA A 1 359 ? 10.889 -2.181 -38.105 1.00 90.25 359 ALA A O 1
ATOM 2781 N N . LYS A 1 360 ? 12.497 -2.013 -36.538 1.00 88.94 360 LYS A N 1
ATOM 2782 C CA . LYS A 1 360 ? 13.129 -0.806 -37.104 1.00 88.94 360 LYS A CA 1
ATOM 2783 C C . LYS A 1 360 ? 13.670 -1.045 -38.511 1.00 88.94 360 LYS A C 1
ATOM 2785 O O . LYS A 1 360 ? 13.366 -0.283 -39.428 1.00 88.94 360 LYS A O 1
ATOM 2790 N N . ALA A 1 361 ? 14.389 -2.154 -38.702 1.00 89.44 361 ALA A N 1
ATOM 2791 C CA . ALA A 1 361 ? 14.917 -2.542 -40.006 1.00 89.44 361 ALA A CA 1
ATOM 2792 C C . ALA A 1 361 ? 13.797 -2.722 -41.048 1.00 89.44 361 ALA A C 1
ATOM 2794 O O . ALA A 1 361 ? 13.937 -2.277 -42.184 1.00 89.44 361 ALA A O 1
ATOM 2795 N N . ALA A 1 362 ? 12.660 -3.308 -40.655 1.00 87.00 362 ALA A N 1
ATOM 2796 C CA . ALA A 1 362 ? 11.499 -3.463 -41.531 1.00 87.00 362 ALA A CA 1
ATOM 2797 C C . ALA A 1 362 ? 10.812 -2.130 -41.895 1.00 87.00 362 ALA A C 1
ATOM 2799 O O . ALA A 1 362 ? 10.186 -2.045 -42.950 1.00 87.00 362 ALA A O 1
ATOM 2800 N N . ARG A 1 363 ? 10.924 -1.095 -41.048 1.00 84.00 363 ARG A N 1
ATOM 2801 C CA . ARG A 1 363 ? 10.367 0.252 -41.287 1.00 84.00 363 ARG A CA 1
ATOM 2802 C C . ARG A 1 363 ? 11.333 1.201 -42.010 1.00 84.00 363 ARG A C 1
ATOM 2804 O O . ARG A 1 363 ? 10.918 2.285 -42.405 1.00 84.00 363 ARG A O 1
ATOM 2811 N N . GLY A 1 364 ? 12.592 0.805 -42.210 1.00 75.12 364 GLY A N 1
ATOM 2812 C CA . GLY A 1 364 ? 13.618 1.657 -42.825 1.00 75.12 364 GLY A CA 1
ATOM 2813 C C . GLY A 1 364 ? 14.091 2.805 -41.926 1.00 75.12 364 GLY A C 1
ATOM 2814 O O . GLY A 1 364 ? 14.662 3.774 -42.419 1.00 75.12 364 GLY A O 1
ATOM 2815 N N . GLU A 1 365 ? 13.849 2.707 -40.618 1.00 66.19 365 GLU A N 1
ATOM 2816 C CA . GLU A 1 365 ? 14.303 3.665 -39.609 1.00 66.19 365 GLU A CA 1
ATOM 2817 C C . GLU A 1 365 ? 15.722 3.252 -39.173 1.00 66.19 365 GLU A C 1
ATOM 2819 O O . GLU A 1 365 ? 15.877 2.288 -38.420 1.00 66.19 365 GLU A O 1
ATOM 2824 N N . SER A 1 366 ? 16.756 3.915 -39.712 1.00 54.00 366 SER A N 1
ATOM 2825 C CA . SER A 1 366 ? 18.172 3.671 -39.371 1.00 54.00 366 SER A CA 1
ATOM 2826 C C . SER A 1 366 ? 18.613 4.415 -38.120 1.00 54.00 366 SER A C 1
ATOM 2828 O O . SER A 1 366 ? 18.386 5.649 -38.104 1.00 54.00 366 SER A O 1
#